Protein 6CUQ (pdb70)

Sequence (346 aa):
HMPHALITLSADITEEIKKEIAHESMKILSEVIGKPISYCATQVVTSVGGFGGKIVKSAFIDIKSISGLKGKQEGLSDRYCKLLEQKAGIEGGNIYLNFTEMTGNNWGYDHSTFHHHHMPHALITLSADITEEIKKEIAHESMKILSEVIGKPISYCATQVVTSVGGFGGKIVKSAFIDIKSISGLKGKQEGLSDRYCKLLEQKAGIEGGNIYLNFTEMTGNNWGYDHSTFHHMPHALITLSADITEEIKKEIAHESMKILSEVIGKPISYCATQVVTSVGGFGGKIVKSAFIDIKSISGLKGKQEGLSDRYCKLLEQKAGIEGGNIYLNFTEMTGNNWGYDHSTF

Radius of gyration: 18.13 Å; Cα contacts (8 Å, |Δi|>4): 956; chains: 3; bounding box: 36×45×45 Å

B-factor: mean 83.71, std 20.6, range [38.72, 160.94]

Organism: Entamoeba histolytica (strain ATCC 30459 / HM-1:IMSS / ABRM) (NCBI:txid294381)

Nearest PDB structures (foldseek):
  6cuq-assembly1_A  TM=1.007E+00  e=1.588E-24  Entamoeba histolytica
  8uz4-assembly1_B  TM=9.531E-01  e=2.127E-11  Trichomonas vaginalis G3
  2xcz-assembly1_A  TM=9.444E-01  e=9.380E-10  Prochlorococcus marinus str. MIT 9313
  3t5s-assembly1_A  TM=9.470E-01  e=3.242E-09  Giardia lamblia ATCC 50803
  6cbg-assembly1_B  TM=9.098E-01  e=8.087E-09  Homo sapiens

Foldseek 3Di:
DLKEKEKEKAFPADVVLQVVLFVVLLVLCCVQLPHDSVSYGYHYHHDFDDDPPDGDIAMEMEMEEQDSCVPSVVVSLVSNQVSCCVRGVHHSNRYHYHYYHDHQQPADDDHHTD/DDAKLKEKEKEWAFDADPVLVVVLFVVLLVQCCVQLVHPSVRYGYDYHHDFDDDPPGGDTAMEMEMEIQDSPVPSVVVSLVSNQVSCCVRGVHHSNRYHYHYYHDHFQPADDDHGTD/DKLKEKEKEKAFPADPVLQVVLQVVLLVLCCVQLVHDSVSYGYDYHHDFDDDPPDGDIAMEMEMEIQDSCVPSVVVSLVVNQVSCCVSRVHHSNRYHYDYYHDHFQPADDDNGTD

Solvent-accessible surface area: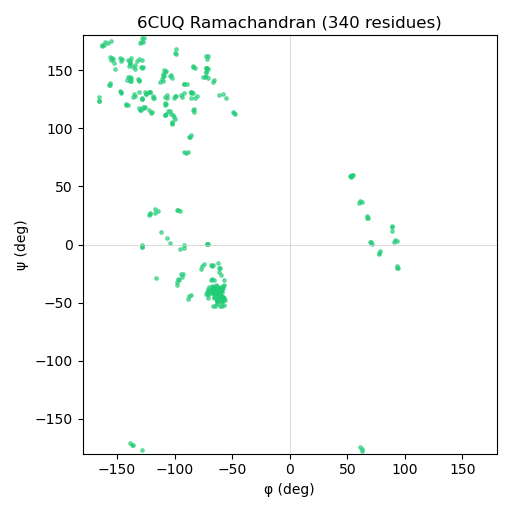 12110 Å² total; per-residue (Å²): 98,29,0,1,0,27,0,1,1,22,6,150,27,87,91,103,40,20,83,56,0,0,71,42,0,0,73,4,0,20,97,26,11,60,16,98,53,80,20,0,0,0,0,2,4,69,8,25,1,0,11,26,16,53,74,50,94,0,0,4,0,18,0,13,0,24,58,19,2,87,70,85,9,94,32,0,0,43,77,0,0,114,7,0,90,119,49,10,34,0,116,9,26,18,0,0,0,0,1,35,84,22,86,18,79,30,0,0,68,70,66,41,43,126,168,69,68,37,5,0,1,0,24,0,2,0,24,7,152,30,87,93,94,42,18,70,57,0,0,71,43,0,0,74,5,0,18,100,47,14,58,9,78,58,65,77,0,0,0,0,1,5,68,10,24,2,0,10,15,12,155,74,57,101,0,1,3,0,18,0,13,0,30,54,25,2,91,75,20,12,94,34,0,0,65,94,0,0,48,11,0,91,123,46,8,35,0,116,9,23,18,0,0,0,0,1,36,85,19,84,16,80,38,0,0,45,66,54,41,35,120,123,60,5,0,1,0,24,0,3,1,22,9,153,31,83,96,100,41,21,80,56,0,0,71,43,0,0,72,4,0,18,101,46,20,62,18,101,54,60,99,0,0,0,1,2,4,67,8,25,1,0,18,28,16,56,74,56,98,0,0,4,0,17,0,11,0,31,59,23,4,99,71,20,12,104,32,0,0,64,89,0,0,46,10,0,45,131,52,10,35,1,122,12,25,19,0,0,0,0,2,34,66,17,82,15,82,39,0,0,40,68,63,40,34,121

Secondary structure (DSSP, 8-state):
---EEEEEE-----HHHHHHHHHHHHHHHHHHH-S-GGG-EEEEEE-EEEETTEE-S-EEEEEEESS--TTTHHHHHHHHHHHHHHHH---GGGEEEEEEE--GGGEEETTEE-/------EEEEEE-----HHHHHHHHHHHHHHHHHHH-S-GGG-EEEEEE-EEEETTEE-S-EEEEEEESS--TTTHHHHHHHHHHHHHHHH---GGGEEEEEEE--GGGEEETTEE-/----EEEEEE-----HHHHHHHHHHHHHHHHHHH---GGG-EEEEEE-EEEETTEE---EEEEEEESS--TTTHHHHHHHHHHHHHHHH---GGGEEEEEEE--GGGEEETTEE-

InterPro domains:
  IPR001398 Macrophage migration inhibitory factor [PF01187] (14-113)
  IPR014347 Tautomerase/MIF superfamily [G3DSA:3.30.429.10] (1-113)
  IPR014347 Tautomerase/MIF superfamily [SSF55331] (1-113)

Structure (mmCIF, N/CA/C/O backbone):
data_6CUQ
#
_entry.id   6CUQ
#
_cell.length_a   77.610
_cell.length_b   100.060
_cell.length_c   98.400
_cell.angle_alpha   90.000
_cell.angle_beta   90.000
_cell.angle_gamma   90.00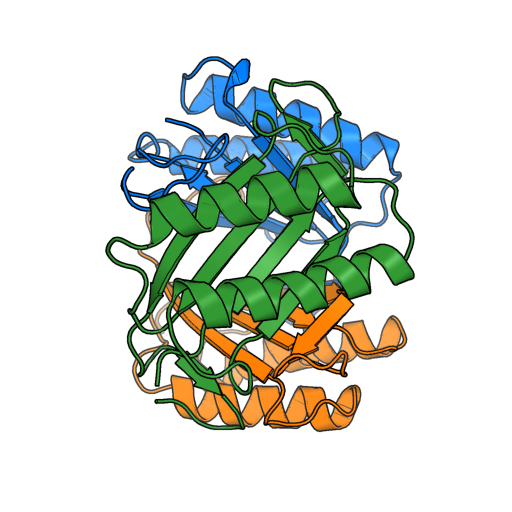0
#
_symmetry.space_group_name_H-M   'C 2 2 21'
#
loop_
_entity.id
_entity.type
_entity.pdbx_description
1 polymer 'Macrophage migration inhibitory factor-like protein'
2 non-polymer 1,2-ETHANEDIOL
3 water water
#
loop_
_atom_site.group_PDB
_atom_site.id
_atom_site.type_symbol
_atom_site.label_atom_id
_atom_site.label_alt_id
_atom_site.label_comp_id
_atom_site.label_asym_id
_atom_site.label_entity_id
_atom_site.label_seq_id
_atom_site.pdbx_PDB_ins_code
_atom_site.Cartn_x
_atom_site.Cartn_y
_atom_site.Cartn_z
_atom_site.occupancy
_atom_site.B_iso_or_equiv
_atom_site.auth_seq_id
_atom_site.auth_comp_id
_atom_site.auth_asym_id
_atom_site.auth_atom_id
_atom_site.pdbx_PDB_model_num
ATOM 1 N N . HIS A 1 8 ? -9.173 24.647 -21.049 1.00 121.45 0 HIS A N 1
ATOM 2 C CA . HIS A 1 8 ? -9.238 23.325 -20.425 1.00 123.12 0 HIS A CA 1
ATOM 3 C C . HIS A 1 8 ? -10.301 22.424 -21.043 1.00 125.64 0 HIS A C 1
ATOM 4 O O . HIS A 1 8 ? -10.123 21.210 -21.130 1.00 127.39 0 HIS A O 1
ATOM 11 N N . MET A 1 9 ? -11.396 23.034 -21.482 1.00 124.54 1 MET A N 1
ATOM 12 C CA . MET A 1 9 ? -12.502 22.334 -22.127 1.00 124.37 1 MET A CA 1
ATOM 13 C C . MET A 1 9 ? -13.044 21.174 -21.286 1.00 116.26 1 MET A C 1
ATOM 14 O O . MET A 1 9 ? -13.054 20.024 -21.739 1.00 120.86 1 MET A O 1
ATOM 19 N N . PRO A 1 10 ? -13.532 21.433 -20.075 1.00 100.52 2 PRO A N 1
ATOM 20 C CA . PRO A 1 10 ? -14.025 20.319 -19.255 1.00 86.88 2 PRO A CA 1
ATOM 21 C C . PRO A 1 10 ? -15.358 19.788 -19.768 1.00 84.96 2 PRO A C 1
ATOM 22 O O . PRO A 1 10 ? -16.219 20.537 -20.240 1.00 87.14 2 PRO A O 1
ATOM 26 N N . HIS A 1 11 ? -15.527 18.476 -19.659 1.00 75.77 3 HIS A N 1
ATOM 27 C CA . HIS A 1 11 ? -16.756 17.821 -20.078 1.00 75.88 3 HIS A CA 1
ATOM 28 C C . HIS A 1 11 ? -17.160 16.768 -19.058 1.00 70.92 3 HIS A C 1
ATOM 29 O O . HIS A 1 11 ? -16.304 16.099 -18.472 1.00 77.29 3 HIS A O 1
ATOM 36 N N . ALA A 1 12 ? -18.465 16.633 -18.847 1.00 64.99 4 ALA A N 1
ATOM 37 C CA . ALA A 1 12 ? -19.014 15.632 -17.935 1.00 65.31 4 ALA A CA 1
ATOM 38 C C . ALA A 1 12 ? -20.042 14.801 -18.682 1.00 68.29 4 ALA A C 1
ATOM 39 O O . ALA A 1 12 ? -21.055 15.337 -19.141 1.00 67.19 4 ALA A O 1
ATOM 41 N N . LEU A 1 13 ? -19.793 13.502 -18.806 1.00 64.55 5 LEU A N 1
ATOM 42 C CA . LEU A 1 13 ? -20.792 12.589 -19.338 1.00 60.54 5 LEU A CA 1
ATOM 43 C C . LEU A 1 13 ? -21.431 11.902 -18.138 1.00 60.40 5 LEU A C 1
ATOM 44 O O . LEU A 1 13 ? -20.807 11.054 -17.490 1.00 59.90 5 LEU A O 1
ATOM 49 N N . ILE A 1 14 ? -22.676 12.264 -17.850 1.00 57.72 6 ILE A N 1
ATOM 50 C CA . ILE A 1 14 ? -23.375 11.775 -16.670 1.00 62.43 6 ILE A CA 1
ATOM 51 C C . ILE A 1 14 ? -24.358 10.705 -17.122 1.00 59.62 6 ILE A C 1
ATOM 52 O O . ILE A 1 14 ? -25.332 10.991 -17.827 1.00 69.68 6 ILE A O 1
ATOM 57 N N . THR A 1 15 ? -24.092 9.468 -16.725 1.00 55.65 7 THR A N 1
ATOM 58 C CA . THR A 1 15 ? -24.973 8.333 -16.968 1.00 55.16 7 THR A CA 1
ATOM 59 C C . THR A 1 15 ? -25.602 7.957 -15.632 1.00 63.63 7 THR A C 1
ATOM 60 O O . THR A 1 15 ? -24.905 7.469 -14.734 1.00 57.79 7 THR A O 1
ATOM 64 N N . LEU A 1 16 ? -26.908 8.185 -15.495 1.00 64.64 8 LEU A N 1
ATOM 65 C CA . LEU A 1 16 ? -27.608 7.923 -14.246 1.00 61.90 8 LEU A CA 1
ATOM 66 C C . LEU A 1 16 ? -28.912 7.184 -14.508 1.00 57.81 8 LEU A C 1
ATOM 67 O O . LEU A 1 16 ? -29.559 7.371 -15.543 1.00 57.34 8 LEU A O 1
ATOM 72 N N . SER A 1 17 ? -29.334 6.389 -13.530 1.00 57.21 9 SER A N 1
ATOM 73 C CA . SER A 1 17 ? -30.485 5.518 -13.712 1.00 62.73 9 SER A CA 1
ATOM 74 C C . SER A 1 17 ? -31.657 5.908 -12.822 1.00 67.75 9 SER A C 1
ATOM 75 O O . SER A 1 17 ? -32.481 5.066 -12.475 1.00 93.21 9 SER A O 1
ATOM 78 N N . ALA A 1 18 ? -31.773 7.176 -12.473 1.00 66.26 10 ALA A N 1
ATOM 79 C CA . ALA A 1 18 ? -32.917 7.604 -11.692 1.00 66.51 10 ALA A CA 1
ATOM 80 C C . ALA A 1 18 ? -34.118 7.847 -12.590 1.00 70.44 10 ALA A C 1
ATOM 81 O O . ALA A 1 18 ? -33.986 8.210 -13.762 1.00 73.43 10 ALA A O 1
ATOM 83 N N . ASP A 1 19 ? -35.301 7.663 -12.017 1.00 69.78 11 ASP A N 1
ATOM 84 C CA . ASP A 1 19 ? -36.551 8.026 -12.677 1.00 58.05 11 ASP A CA 1
ATOM 85 C C . ASP A 1 19 ? -36.836 9.487 -12.352 1.00 63.42 11 ASP A C 1
ATOM 86 O O . ASP A 1 19 ? -37.475 9.816 -11.354 1.00 65.42 11 ASP A O 1
ATOM 91 N N . ILE A 1 20 ? -36.380 10.377 -13.229 1.00 67.54 12 ILE A N 1
ATOM 92 C CA . ILE A 1 20 ? -36.507 11.809 -13.021 1.00 65.18 12 ILE A CA 1
ATOM 93 C C . ILE A 1 20 ? -37.135 12.421 -14.264 1.00 68.47 12 ILE A C 1
ATOM 94 O O . ILE A 1 20 ? -37.103 11.842 -15.352 1.00 74.23 12 ILE A O 1
ATOM 99 N N . THR A 1 21 ? -37.725 13.604 -14.087 1.00 71.57 13 THR A N 1
ATOM 100 C CA . THR A 1 21 ? -38.311 14.305 -15.219 1.00 67.37 13 THR A CA 1
ATOM 101 C C . THR A 1 21 ? -37.212 14.840 -16.135 1.00 71.14 13 THR A C 1
ATOM 102 O O . THR A 1 21 ? -36.042 14.943 -15.755 1.00 70.05 13 THR A O 1
ATOM 106 N N . GLU A 1 22 ? -37.603 15.163 -17.371 1.00 76.15 14 GLU A N 1
ATOM 107 C CA . GLU A 1 22 ? -36.666 15.792 -18.296 1.00 73.10 14 GLU A CA 1
ATOM 108 C C . GLU A 1 22 ? -36.188 17.130 -17.763 1.00 70.44 14 GLU A C 1
ATOM 109 O O . GLU A 1 22 ? -35.016 17.483 -17.930 1.00 75.57 14 GLU A O 1
ATOM 115 N N . GLU A 1 23 ? -37.079 17.880 -17.107 1.00 69.92 15 GLU A N 1
ATOM 116 C CA . GLU A 1 23 ? -36.688 19.138 -16.477 1.00 68.93 15 GLU A CA 1
ATOM 117 C C . GLU A 1 23 ? -35.562 18.920 -15.467 1.00 72.86 15 GLU A C 1
ATOM 118 O O . GLU A 1 23 ? -34.559 19.642 -15.470 1.00 76.95 15 GLU A O 1
ATOM 124 N N . ILE A 1 24 ? -35.697 17.903 -14.616 1.00 71.21 16 ILE A N 1
ATOM 125 C CA . ILE A 1 24 ? -34.665 17.623 -13.622 1.00 68.32 16 ILE A CA 1
ATOM 126 C C . ILE A 1 24 ? -33.354 17.250 -14.304 1.00 69.42 16 ILE A C 1
ATOM 127 O O . ILE A 1 24 ? -32.273 17.638 -13.846 1.00 69.32 16 ILE A O 1
ATOM 132 N N . LYS A 1 25 ? -33.428 16.496 -15.411 1.00 67.99 17 LYS A N 1
ATOM 133 C CA . LYS A 1 25 ? -32.223 16.175 -16.180 1.00 57.30 17 LYS A CA 1
ATOM 134 C C . LYS A 1 25 ? -31.544 17.436 -16.691 1.00 63.05 17 LYS A C 1
ATOM 135 O O . LYS A 1 25 ? -30.314 17.553 -16.638 1.00 68.99 17 LYS A O 1
ATOM 141 N N . LYS A 1 26 ? -32.337 18.387 -17.197 1.00 61.19 18 LYS A N 1
ATOM 142 C CA . LYS A 1 26 ? -31.796 19.665 -17.642 1.00 73.23 18 LYS A CA 1
ATOM 143 C C . LYS A 1 26 ? -31.167 20.441 -16.485 1.00 75.18 18 LYS A C 1
ATOM 144 O O . LYS A 1 26 ? -30.098 21.043 -16.641 1.00 67.48 18 LYS A O 1
ATOM 150 N N . GLU A 1 27 ? -31.824 20.453 -15.322 1.00 81.39 19 GLU A N 1
ATOM 151 C CA . GLU A 1 27 ? -31.266 21.155 -14.168 1.00 80.44 19 GLU A CA 1
ATOM 152 C C . GLU A 1 27 ? -29.944 20.528 -13.746 1.00 74.29 19 GLU A C 1
ATOM 153 O O . GLU A 1 27 ? -29.005 21.232 -13.359 1.00 74.52 19 GLU A O 1
ATOM 159 N N . ILE A 1 28 ? -29.853 1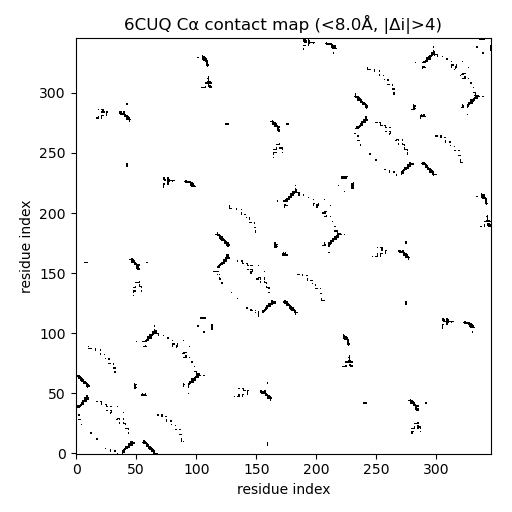9.199 -13.838 1.00 63.67 20 ILE A N 1
ATOM 160 C CA . ILE A 1 28 ? -28.611 18.494 -13.532 1.00 70.55 20 ILE A CA 1
ATOM 161 C C . ILE A 1 28 ? -27.512 18.915 -14.502 1.00 76.04 20 ILE A C 1
ATOM 162 O O . ILE A 1 28 ? -26.369 19.177 -14.099 1.00 73.18 20 ILE A O 1
ATOM 167 N N . ALA A 1 29 ? -27.840 18.968 -15.800 1.00 69.31 21 ALA A N 1
ATOM 168 C CA . ALA A 1 29 ? -26.872 19.420 -16.795 1.00 61.43 21 ALA A CA 1
ATOM 169 C C . ALA A 1 29 ? -26.431 20.846 -16.519 1.00 68.21 21 ALA A C 1
ATOM 170 O O . ALA A 1 29 ? -25.235 21.157 -16.583 1.00 77.26 21 ALA A O 1
ATOM 172 N N . HIS A 1 30 ? -27.384 21.727 -16.203 1.00 70.82 22 HIS A N 1
ATOM 173 C CA . HIS A 1 30 ? -27.042 23.104 -15.861 1.00 74.56 22 HIS A CA 1
ATOM 174 C C . HIS A 1 30 ? -26.109 23.168 -14.654 1.00 77.28 22 HIS A C 1
ATOM 175 O O . HIS A 1 30 ? -25.036 23.781 -14.717 1.00 79.79 22 HIS A O 1
ATOM 182 N N . GLU A 1 31 ? -26.488 22.518 -13.551 1.00 85.00 23 GLU A N 1
ATOM 183 C CA . GLU A 1 31 ? -25.670 22.576 -12.342 1.00 88.38 23 GLU A CA 1
ATOM 184 C C . GLU A 1 31 ? -24.305 21.945 -12.571 1.00 88.45 23 GLU A C 1
ATOM 185 O O . GLU A 1 31 ? -23.297 22.421 -12.033 1.00 87.20 23 GLU A O 1
ATOM 191 N N . SER A 1 32 ? -24.256 20.881 -13.381 1.00 87.02 24 SER A N 1
ATOM 192 C CA . SER A 1 32 ? -22.990 20.228 -13.708 1.00 80.67 24 SER A CA 1
ATOM 193 C C . SER A 1 32 ? -22.021 21.193 -14.382 1.00 81.64 24 SER A C 1
ATOM 194 O O . SER A 1 32 ? -20.823 21.209 -14.073 1.00 77.48 24 SER A O 1
ATOM 197 N N . MET A 1 33 ? -22.513 21.986 -15.329 1.00 81.02 25 MET A N 1
ATOM 198 C CA . MET A 1 33 ? -21.630 22.943 -15.978 1.00 84.75 25 MET A CA 1
ATOM 199 C C . MET A 1 33 ? -21.188 24.021 -14.998 1.00 83.86 25 MET A C 1
ATOM 200 O O . MET A 1 33 ? -20.019 24.423 -14.999 1.00 88.58 25 MET A O 1
ATOM 205 N N . LYS A 1 34 ? -22.090 24.463 -14.120 1.00 85.21 26 LYS A N 1
ATOM 206 C CA . LYS A 1 34 ? -21.682 25.389 -13.068 1.00 86.30 26 LYS A CA 1
ATOM 207 C C . LYS A 1 34 ? -20.618 24.763 -12.174 1.00 83.49 26 LYS A C 1
ATOM 208 O O . LYS A 1 34 ? -19.613 25.404 -11.851 1.00 94.03 26 LYS A O 1
ATOM 214 N N . ILE A 1 35 ? -20.816 23.503 -11.777 1.00 81.91 27 ILE A N 1
ATOM 215 C CA . ILE A 1 35 ? -19.840 22.815 -10.929 1.00 88.20 27 ILE A CA 1
ATOM 216 C C . ILE A 1 35 ? -18.475 22.766 -11.606 1.00 87.76 27 ILE A C 1
ATOM 217 O O . ILE A 1 35 ? -17.444 23.057 -10.987 1.00 94.12 27 ILE A O 1
ATOM 222 N N . LEU A 1 36 ? -18.452 22.398 -12.889 1.00 91.42 28 LEU A N 1
ATOM 223 C CA . LEU A 1 36 ? -17.199 22.346 -13.639 1.00 90.15 28 LEU A CA 1
ATOM 224 C C . LEU A 1 36 ? -16.495 23.692 -13.629 1.00 94.39 28 LEU A C 1
ATOM 225 O O . LEU A 1 36 ? -15.286 23.772 -13.385 1.00 107.11 28 LEU A O 1
ATOM 230 N N . SER A 1 37 ? -17.237 24.765 -13.899 1.00 97.85 29 SER A N 1
ATOM 231 C CA . SER A 1 37 ? -16.611 26.081 -13.968 1.00 110.29 29 SER A CA 1
ATOM 232 C C . SER A 1 37 ? -16.089 26.532 -12.610 1.00 109.70 29 SER A C 1
ATOM 233 O O . SER A 1 37 ? -14.979 27.065 -12.514 1.00 114.38 29 SER A O 1
ATOM 236 N N . GLU A 1 38 ? -16.859 26.305 -11.544 1.00 109.07 30 GLU A N 1
ATOM 237 C CA . GLU A 1 38 ? -16.471 26.818 -10.231 1.00 108.10 30 GLU A CA 1
ATOM 238 C C . GLU A 1 38 ? -15.276 26.059 -9.666 1.00 101.17 30 GLU A C 1
ATOM 239 O O . GLU A 1 38 ? -14.386 26.662 -9.060 1.00 100.78 30 GLU A O 1
ATOM 245 N N . VAL A 1 39 ? -15.237 24.740 -9.840 1.00 102.53 31 VAL A N 1
ATOM 246 C CA . VAL A 1 39 ? -14.175 23.945 -9.228 1.00 102.82 31 VAL A CA 1
ATOM 247 C C . VAL A 1 39 ? -12.943 23.856 -10.129 1.00 105.27 31 VAL A C 1
ATOM 248 O O . VAL A 1 39 ? -11.814 24.024 -9.660 1.00 108.54 31 VAL A O 1
ATOM 252 N N . ILE A 1 40 ? -13.117 23.612 -11.432 1.00 102.08 32 ILE A N 1
ATOM 253 C CA . ILE A 1 40 ? -11.952 23.566 -12.315 1.00 98.94 32 ILE A CA 1
ATOM 254 C C . ILE A 1 40 ? -11.446 24.965 -12.645 1.00 99.35 32 ILE A C 1
ATOM 255 O O . ILE A 1 40 ? -10.264 25.136 -12.974 1.00 95.04 32 ILE A O 1
ATOM 260 N N . GLY A 1 41 ? -12.295 25.977 -12.500 1.00 107.62 33 GLY A N 1
ATOM 261 C CA . GLY A 1 41 ? -11.884 27.368 -12.593 1.00 114.26 33 GLY A CA 1
ATOM 262 C C . GLY A 1 41 ? -11.909 28.005 -13.964 1.00 123.12 33 GLY A C 1
ATOM 263 O O . GLY A 1 41 ? -11.403 29.121 -14.112 1.00 132.50 33 GLY A O 1
ATOM 264 N N . LYS A 1 42 ? -12.515 27.368 -14.959 1.00 123.30 34 LYS A N 1
ATOM 265 C CA . LYS A 1 42 ? -12.521 27.950 -16.292 1.00 125.16 34 LYS A CA 1
ATOM 266 C C . LYS A 1 42 ? -13.843 28.663 -16.530 1.00 123.06 34 LYS A C 1
ATOM 267 O O . LYS A 1 42 ? -14.818 28.425 -15.811 1.00 125.85 34 LYS A O 1
ATOM 269 N N . PRO A 1 43 ? -13.933 29.522 -17.548 1.00 115.41 35 PRO A N 1
ATOM 270 C CA . PRO A 1 43 ? -15.227 30.143 -17.861 1.00 109.96 35 PRO A CA 1
ATOM 271 C C . PRO A 1 43 ? -16.227 29.108 -18.341 1.00 105.93 35 PRO A C 1
ATOM 272 O O . PRO A 1 43 ? -15.884 28.167 -19.061 1.00 97.85 35 PRO A O 1
ATOM 276 N N . ILE A 1 44 ? -17.482 29.293 -17.919 1.00 106.73 36 ILE A N 1
ATOM 277 C CA . ILE A 1 44 ? -18.491 28.266 -18.124 1.00 99.98 36 ILE A CA 1
ATOM 278 C C . ILE A 1 44 ? -18.786 28.085 -19.599 1.00 102.03 36 ILE A C 1
ATOM 279 O O . ILE A 1 44 ? -19.307 27.036 -19.998 1.00 96.30 36 ILE A O 1
ATOM 284 N N . SER A 1 45 ? -18.416 29.064 -20.431 1.00 100.38 37 SER A N 1
ATOM 285 C CA . SER A 1 45 ? -18.687 28.967 -21.857 1.00 101.87 37 SER A CA 1
ATOM 286 C C . SER A 1 45 ? -17.993 27.770 -22.487 1.00 98.97 37 SER A C 1
ATOM 287 O O . SER A 1 45 ? -18.437 27.294 -23.538 1.00 100.05 37 SER A O 1
ATOM 290 N N . TYR A 1 46 ? -16.956 27.238 -21.844 1.00 96.86 38 TYR A N 1
ATOM 291 C CA . TYR A 1 46 ? -16.247 26.072 -22.349 1.00 96.61 38 TYR A CA 1
ATOM 292 C C . TYR A 1 46 ? -16.544 24.805 -21.552 1.00 89.23 38 TYR A C 1
ATOM 293 O O . TYR A 1 46 ? -15.934 23.764 -21.816 1.00 96.99 38 TYR A O 1
ATOM 295 N N . CYS A 1 47 ? -17.466 24.861 -20.591 1.00 79.67 39 CYS A N 1
ATOM 296 C CA . CYS A 1 47 ? -17.867 23.685 -19.826 1.00 84.51 39 CYS A CA 1
ATOM 297 C C . CYS A 1 47 ? -19.067 23.010 -20.481 1.00 88.39 39 CYS A C 1
ATOM 298 O O . CYS A 1 47 ? -20.002 23.680 -20.935 1.00 99.46 39 CYS A O 1
ATOM 301 N N . ALA A 1 48 ? -19.042 21.679 -20.525 1.00 76.16 40 ALA A N 1
ATOM 302 C CA . ALA A 1 48 ? -20.056 20.929 -21.250 1.00 73.08 40 ALA A CA 1
ATOM 303 C C . ALA A 1 48 ? -20.476 19.705 -20.448 1.00 74.06 40 ALA A C 1
ATOM 304 O O . ALA A 1 48 ? -19.719 19.192 -19.618 1.00 67.99 40 ALA A O 1
ATOM 306 N N . THR A 1 49 ? -21.697 19.238 -20.705 1.00 72.17 41 THR A N 1
ATOM 307 C CA . THR A 1 49 ? -22.233 18.102 -19.971 1.00 70.47 41 THR A CA 1
ATOM 308 C C . THR A 1 49 ? -23.320 17.432 -20.799 1.00 63.28 41 THR A C 1
ATOM 309 O O . THR A 1 49 ? -24.148 18.112 -21.410 1.00 72.33 41 THR A O 1
ATOM 313 N N . GLN A 1 50 ? -23.303 16.100 -20.813 1.00 57.53 42 GLN A N 1
ATOM 314 C CA . GLN A 1 50 ? -24.364 15.272 -21.374 1.00 63.55 42 GLN A CA 1
ATOM 315 C C . GLN A 1 50 ? -24.885 14.356 -20.278 1.00 66.42 42 GLN A C 1
ATOM 316 O O . GLN A 1 50 ? -24.097 13.711 -19.573 1.00 66.23 42 GLN A O 1
ATOM 322 N N . VAL A 1 51 ? -26.207 14.306 -20.141 1.00 65.39 43 VAL A N 1
ATOM 323 C CA . VAL A 1 51 ? -26.901 13.471 -19.162 1.00 55.05 43 VAL A CA 1
ATOM 324 C C . VAL A 1 51 ? -27.576 12.324 -19.913 1.00 57.70 43 VAL A C 1
ATOM 325 O O . VAL A 1 51 ? -28.415 12.560 -20.791 1.00 64.91 43 VAL A O 1
ATOM 329 N N . VAL A 1 52 ? -27.216 11.084 -19.582 1.00 56.40 44 VAL A N 1
ATOM 330 C CA . VAL A 1 52 ? -27.743 9.908 -20.269 1.00 59.19 44 VAL A CA 1
ATOM 331 C C . VAL A 1 52 ? -28.500 9.051 -19.256 1.00 61.76 44 VAL A C 1
ATOM 332 O O . VAL A 1 52 ? -27.969 8.724 -18.187 1.00 73.08 44 VAL A O 1
ATOM 336 N N . THR A 1 53 ? -29.744 8.717 -19.591 1.00 60.86 45 THR A N 1
ATOM 337 C CA . THR A 1 53 ? -30.595 7.870 -18.768 1.00 58.41 45 THR A CA 1
ATOM 338 C C . THR A 1 53 ? -30.234 6.411 -18.991 1.00 62.62 45 THR A C 1
ATOM 339 O O . THR A 1 53 ? -30.193 5.944 -20.134 1.00 62.07 45 THR A O 1
ATOM 343 N N . SER A 1 54 ? -29.985 5.687 -17.902 1.00 58.27 46 SER A N 1
ATOM 344 C CA . SER A 1 54 ? -29.593 4.288 -17.983 1.00 57.61 46 SER A CA 1
ATOM 345 C C . SER A 1 54 ? -30.459 3.431 -17.068 1.00 62.27 46 SER A C 1
ATOM 346 O O . SER A 1 54 ? -31.307 3.921 -16.313 1.00 55.54 46 SER A O 1
ATOM 349 N N . VAL A 1 55 ? -30.243 2.125 -17.178 1.00 53.12 47 VAL A N 1
ATOM 350 C CA . VAL A 1 55 ? -30.696 1.152 -16.199 1.00 56.36 47 VAL A CA 1
ATOM 351 C C . VAL A 1 55 ? -29.452 0.697 -15.452 1.00 58.59 47 VAL A C 1
ATOM 352 O O . VAL A 1 55 ? -28.453 0.302 -16.073 1.00 58.91 47 VAL A O 1
ATOM 356 N N . GLY A 1 56 ? -29.483 0.787 -14.127 1.00 53.52 48 GLY A N 1
ATOM 357 C CA . GLY A 1 56 ? -28.248 0.744 -13.377 1.00 57.19 48 GLY A CA 1
ATOM 358 C C . GLY A 1 56 ? -28.324 -0.081 -12.111 1.00 62.03 48 GLY A C 1
ATOM 359 O O . GLY A 1 56 ? -29.382 -0.269 -11.498 1.00 67.52 48 GLY A O 1
ATOM 360 N N . GLY A 1 57 ? -27.142 -0.500 -11.692 1.00 61.25 49 GLY A N 1
ATOM 361 C CA . GLY A 1 57 ? -27.007 -1.283 -10.486 1.00 74.98 49 GLY A CA 1
ATOM 362 C C . GLY A 1 57 ? -25.712 -0.949 -9.785 1.00 70.30 49 GLY A C 1
ATOM 363 O O . GLY A 1 57 ? -24.765 -0.411 -10.371 1.00 65.34 49 GLY A O 1
ATOM 364 N N . PHE A 1 58 ? -25.701 -1.272 -8.503 1.00 70.21 50 PHE A N 1
ATOM 365 C CA . PHE A 1 58 ? -24.547 -1.068 -7.647 1.00 70.75 50 PHE A CA 1
ATOM 366 C C . PHE A 1 58 ? -24.577 -2.206 -6.640 1.00 60.33 50 PHE A C 1
ATOM 367 O O . PHE A 1 58 ? -25.642 -2.509 -6.101 1.00 70.09 50 PHE A O 1
ATOM 375 N N . GLY A 1 59 ? -23.449 -2.868 -6.435 1.00 62.98 51 GLY A N 1
ATOM 376 C CA . GLY A 1 59 ? -23.403 -3.933 -5.445 1.00 69.55 51 GLY A CA 1
ATOM 377 C C . GLY A 1 59 ? -24.357 -5.079 -5.693 1.00 79.61 51 GLY A C 1
ATOM 378 O O . GLY A 1 59 ? -24.885 -5.653 -4.735 1.00 97.72 51 GLY A O 1
ATOM 379 N N . GLY A 1 60 ? -24.578 -5.442 -6.953 1.00 78.74 52 GLY A N 1
ATOM 380 C CA . GLY A 1 60 ? -25.477 -6.527 -7.276 1.00 79.86 52 GLY A CA 1
ATOM 381 C C . GLY A 1 60 ? -26.952 -6.189 -7.224 1.00 74.10 52 GLY A C 1
ATOM 382 O O . GLY A 1 60 ? -27.775 -7.032 -7.601 1.00 80.24 52 GLY A O 1
ATOM 383 N N . LYS A 1 61 ? -27.322 -4.993 -6.781 1.00 59.52 53 LYS A N 1
ATOM 384 C CA . LYS A 1 61 ? -28.721 -4.611 -6.684 1.00 59.72 53 LYS A CA 1
ATOM 385 C C . LYS A 1 61 ? -29.066 -3.579 -7.751 1.00 65.39 53 LYS A C 1
ATOM 386 O O . LYS A 1 61 ? -28.230 -2.766 -8.153 1.00 63.85 53 LYS A O 1
ATOM 388 N N . ILE A 1 62 ? -30.312 -3.617 -8.212 1.00 66.24 54 ILE A N 1
ATOM 389 C CA . ILE A 1 62 ? -30.819 -2.569 -9.087 1.00 51.07 54 ILE A CA 1
ATOM 390 C C . ILE A 1 62 ? -31.266 -1.414 -8.200 1.00 53.70 54 ILE A C 1
ATOM 391 O O . ILE A 1 62 ? -32.238 -1.532 -7.451 1.00 65.37 54 ILE A O 1
ATOM 396 N N . VAL A 1 63 ? -30.580 -0.282 -8.317 1.00 53.91 55 VAL A N 1
ATOM 397 C CA . VAL A 1 63 ? -30.847 0.884 -7.494 1.00 53.52 55 VAL A CA 1
ATOM 398 C C . VAL A 1 63 ? -30.456 2.124 -8.291 1.00 53.61 55 VAL A C 1
ATOM 399 O O . VAL A 1 63 ? -29.562 2.077 -9.138 1.00 56.26 55 VAL A O 1
ATOM 403 N N . LYS A 1 64 ? -31.128 3.244 -8.010 1.00 61.65 56 LYS A N 1
ATOM 404 C CA . LYS A 1 64 ? -30.755 4.489 -8.658 1.00 59.52 56 LYS A CA 1
ATOM 405 C C . LYS A 1 64 ? -29.301 4.780 -8.338 1.00 61.06 56 LYS A C 1
ATOM 406 O O . LYS A 1 64 ? -28.857 4.654 -7.191 1.00 63.33 56 LYS A O 1
ATOM 412 N N . SER A 1 65 ? -28.541 5.053 -9.386 1.00 55.72 57 SER A N 1
ATOM 413 C CA . SER A 1 65 ? -27.097 5.145 -9.298 1.00 57.83 57 SER A CA 1
ATOM 414 C C . SER A 1 65 ? -26.588 5.924 -10.496 1.00 61.06 57 SER A C 1
ATOM 415 O O . SER A 1 65 ? -27.331 6.215 -11.435 1.00 61.94 57 SER A O 1
ATOM 418 N N . ALA A 1 66 ? -25.294 6.200 -10.490 1.00 60.20 58 ALA A N 1
ATOM 419 C CA . ALA A 1 66 ? -24.755 6.988 -11.580 1.00 68.10 58 ALA A CA 1
ATOM 420 C C . ALA A 1 66 ? -23.281 6.682 -11.774 1.00 61.41 58 ALA A C 1
ATOM 421 O O . ALA A 1 66 ? -22.607 6.140 -10.894 1.00 65.75 58 ALA A O 1
ATOM 423 N N . PHE A 1 67 ? -22.811 7.028 -12.963 1.00 56.51 59 PHE A N 1
ATOM 424 C CA . PHE A 1 67 ? -21.406 7.051 -13.329 1.00 59.11 59 PHE A CA 1
ATOM 425 C C . PHE A 1 67 ? -21.161 8.361 -14.065 1.00 59.01 59 PHE A C 1
ATOM 426 O O . PHE A 1 67 ? -21.897 8.698 -15.003 1.00 57.01 59 PHE A O 1
ATOM 434 N N . ILE A 1 68 ? -20.161 9.109 -13.616 1.00 57.59 60 ILE A N 1
ATOM 435 C CA . ILE A 1 68 ? -19.894 10.464 -14.083 1.00 62.82 60 ILE A CA 1
ATOM 436 C C . ILE A 1 68 ? -18.490 10.475 -14.668 1.00 69.13 60 ILE A C 1
ATOM 437 O O . ILE A 1 68 ? -17.505 10.315 -13.936 1.00 74.17 60 ILE A O 1
ATOM 442 N N . ASP A 1 69 ? -18.394 10.674 -15.978 1.00 71.15 61 ASP A N 1
ATOM 443 C CA . ASP A 1 69 ? -17.125 10.638 -16.700 1.00 77.78 61 ASP A CA 1
ATOM 444 C C . ASP A 1 69 ? -16.684 12.074 -16.969 1.00 78.91 61 ASP A C 1
ATOM 445 O O . ASP A 1 69 ? -17.265 12.759 -17.818 1.00 76.39 61 ASP A O 1
ATOM 450 N N . ILE A 1 70 ? -15.680 12.533 -16.221 1.00 85.47 62 ILE A N 1
ATOM 451 C CA . ILE A 1 70 ? -15.129 13.882 -16.336 1.00 88.82 62 ILE A CA 1
ATOM 452 C C . ILE A 1 70 ? -13.852 13.808 -17.163 1.00 87.02 62 ILE A C 1
ATOM 453 O O . ILE A 1 70 ? -12.949 13.024 -16.850 1.00 90.34 62 ILE A O 1
ATOM 458 N N . LYS A 1 71 ? -13.765 14.629 -18.206 1.00 86.02 63 LYS A N 1
ATOM 459 C CA . LYS A 1 71 ? -12.618 14.635 -19.107 1.00 88.47 63 LYS A CA 1
ATOM 460 C C . LYS A 1 71 ? -12.288 16.077 -19.476 1.00 93.13 63 LYS A C 1
ATOM 461 O O . LYS A 1 71 ? -13.191 16.909 -19.594 1.00 93.80 63 LYS A O 1
ATOM 467 N N . SER A 1 72 ? -11.000 16.384 -19.628 1.00 97.82 64 SER A N 1
ATOM 468 C CA . SER A 1 72 ? -10.608 17.751 -19.960 1.00 106.21 64 SER A CA 1
ATOM 469 C C . SER A 1 72 ? -9.180 17.775 -20.495 1.00 104.14 64 SER A C 1
ATOM 470 O O . SER A 1 72 ? -8.464 16.774 -20.461 1.00 106.06 64 SER A O 1
ATOM 473 N N . ILE A 1 73 ? -8.778 18.941 -20.995 1.00 105.89 65 ILE A N 1
ATOM 474 C CA . ILE A 1 73 ? -7.390 19.156 -21.446 1.00 108.51 65 ILE A CA 1
ATOM 475 C C . ILE A 1 73 ? -6.639 19.677 -20.227 1.00 118.20 65 ILE A C 1
ATOM 476 O O . ILE A 1 73 ? -6.397 20.875 -20.059 1.00 126.71 65 ILE A O 1
ATOM 478 N N . SER A 1 74 ? -6.282 18.745 -19.338 1.00 119.44 66 SER A N 1
ATOM 479 C CA . SER A 1 74 ? -5.637 19.037 -18.059 1.00 121.37 66 SER A CA 1
ATOM 480 C C . SER A 1 74 ? -6.550 19.881 -17.170 1.00 121.47 66 SER A C 1
ATOM 481 O O . SER A 1 74 ? -7.698 20.158 -17.533 1.00 124.81 66 SER A O 1
ATOM 484 N N . GLY A 1 75 ? -6.057 20.286 -15.999 1.00 119.13 67 GLY A N 1
ATOM 485 C CA . GLY A 1 75 ? -6.849 21.034 -15.040 1.00 113.20 67 GLY A CA 1
ATOM 486 C C . GLY A 1 75 ? -7.563 20.228 -13.973 1.00 105.81 67 GLY A C 1
ATOM 487 O O . GLY A 1 75 ? -8.279 20.817 -13.153 1.00 107.23 67 GLY A O 1
ATOM 488 N N . LEU A 1 76 ? -7.376 18.911 -13.933 1.00 101.52 68 LEU A N 1
ATOM 489 C CA . LEU A 1 76 ? -8.039 18.069 -12.943 1.00 97.82 68 LEU A CA 1
ATOM 490 C C . LEU A 1 76 ? -7.170 17.746 -11.728 1.00 106.48 68 LEU A C 1
ATOM 491 O O . LEU A 1 76 ? -7.716 17.536 -10.640 1.00 109.65 68 LEU A O 1
ATOM 496 N N . LYS A 1 77 ? -5.840 17.685 -11.888 1.00 105.37 69 LYS A N 1
ATOM 497 C CA . LYS A 1 77 ? -4.907 17.323 -10.821 1.00 100.38 69 LYS A CA 1
ATOM 498 C C . LYS A 1 77 ? -5.184 18.063 -9.516 1.00 106.74 69 LYS A C 1
ATOM 499 O O . LYS A 1 77 ? -4.994 19.279 -9.426 1.00 109.09 69 LYS A O 1
ATOM 501 N N . GLY A 1 78 ? -5.628 17.328 -8.497 1.00 106.61 70 GLY A N 1
ATOM 502 C CA . GLY A 1 78 ? -5.934 17.887 -7.202 1.00 105.50 70 GLY A CA 1
ATOM 503 C C . GLY A 1 78 ? -7.382 18.291 -7.007 1.00 105.23 70 GLY A C 1
ATOM 504 O O . GLY A 1 78 ? -7.842 18.370 -5.865 1.00 110.86 70 GLY A O 1
ATOM 505 N N . LYS A 1 79 ? -8.127 18.498 -8.084 1.00 106.73 71 LYS A N 1
ATOM 506 C CA . LYS A 1 79 ? -9.512 18.937 -8.007 1.00 102.31 71 LYS A CA 1
ATOM 507 C C . LYS A 1 79 ? -10.504 17.781 -7.980 1.00 98.19 71 LYS A C 1
ATOM 508 O O . LYS A 1 79 ? -11.716 18.022 -7.959 1.00 97.47 71 LYS A O 1
ATOM 514 N N . GLN A 1 80 ? -10.025 16.537 -8.033 1.00 96.70 72 GLN A N 1
ATOM 515 C CA . GLN A 1 80 ? -10.937 15.400 -8.089 1.00 96.76 72 GLN A CA 1
ATOM 516 C C . GLN A 1 80 ?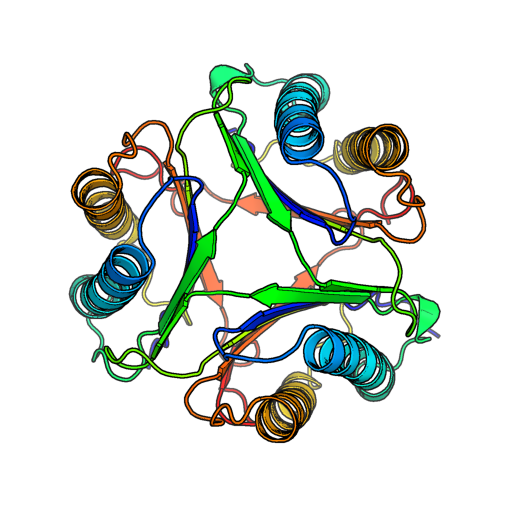 -11.816 15.311 -6.847 1.00 102.00 72 GLN A C 1
ATOM 517 O O . GLN A 1 80 ? -13.008 14.992 -6.948 1.00 104.83 72 GLN A O 1
ATOM 523 N N . GLU A 1 81 ? -11.249 15.551 -5.664 1.00 102.05 73 GLU A N 1
ATOM 524 C CA . GLU A 1 81 ? -12.064 15.442 -4.460 1.00 100.80 73 GLU A CA 1
ATOM 525 C C . GLU A 1 81 ? -13.205 16.458 -4.472 1.00 101.52 73 GLU A C 1
ATOM 526 O O . GLU A 1 81 ? -14.367 16.107 -4.225 1.00 102.30 73 GLU A O 1
ATOM 532 N N . GLY A 1 82 ? -12.892 17.726 -4.760 1.00 101.24 74 GLY A N 1
ATOM 533 C CA . GLY A 1 82 ? -13.928 18.749 -4.772 1.00 100.58 74 GLY A CA 1
ATOM 534 C C . GLY A 1 82 ? -15.033 18.463 -5.771 1.00 99.98 74 GLY A C 1
ATOM 535 O O . GLY A 1 82 ? -16.211 18.709 -5.496 1.00 98.32 74 GLY A O 1
ATOM 536 N N . LEU A 1 83 ? -14.669 17.924 -6.939 1.00 97.43 75 LEU A N 1
ATOM 537 C CA . LEU A 1 83 ? -15.660 17.592 -7.958 1.00 93.13 75 LEU A CA 1
ATOM 538 C C . LEU A 1 83 ? -16.571 16.457 -7.506 1.00 89.39 75 LEU A C 1
ATOM 539 O O . LEU A 1 83 ? -17.782 16.481 -7.774 1.00 84.53 75 LEU A O 1
ATOM 544 N N . SER A 1 84 ? -16.004 15.440 -6.847 1.00 82.03 76 SER A N 1
ATOM 545 C CA . SER A 1 84 ? -16.823 14.331 -6.373 1.00 78.77 76 SER A CA 1
ATOM 546 C C . SER A 1 84 ? -17.844 14.809 -5.356 1.00 82.30 76 SER A C 1
ATOM 547 O O . SER A 1 84 ? -19.027 14.444 -5.432 1.00 71.47 76 SER A O 1
ATOM 550 N N . ASP A 1 85 ? -17.407 15.660 -4.418 1.00 80.95 77 ASP A N 1
ATOM 551 C CA . ASP A 1 85 ? -18.299 16.151 -3.373 1.00 81.93 77 ASP A CA 1
ATOM 552 C C . ASP A 1 85 ? -19.416 16.997 -3.967 1.00 83.94 77 ASP A C 1
ATOM 553 O O . ASP A 1 85 ? -20.560 16.950 -3.498 1.00 87.38 77 ASP A O 1
ATOM 558 N N . ARG A 1 86 ? -19.104 17.797 -4.988 1.00 79.03 78 ARG A N 1
ATOM 559 C CA . ARG A 1 86 ? -20.142 18.626 -5.585 1.00 79.77 78 ARG A CA 1
ATOM 560 C C . ARG A 1 86 ? -21.133 17.772 -6.363 1.00 73.18 78 ARG A C 1
ATOM 561 O O . ARG A 1 86 ? -22.352 17.905 -6.189 1.00 76.73 78 ARG A O 1
ATOM 569 N N . TYR A 1 87 ? -20.626 16.844 -7.179 1.00 66.74 79 TYR A N 1
ATOM 570 C CA . TYR A 1 87 ? -21.525 16.027 -7.984 1.00 77.17 79 TYR A CA 1
ATOM 571 C C . TYR A 1 87 ? -22.363 15.106 -7.113 1.00 79.20 79 TYR A C 1
ATOM 572 O O . TYR A 1 87 ? -23.558 14.925 -7.372 1.00 81.79 79 TYR A O 1
ATOM 581 N N . CYS A 1 88 ? -21.768 14.526 -6.066 1.00 69.20 80 CYS A N 1
ATOM 582 C CA . CYS A 1 88 ? -22.548 13.636 -5.213 1.00 67.11 80 CYS A CA 1
ATOM 583 C C . CYS A 1 88 ? -23.644 14.398 -4.488 1.00 70.32 80 CYS A C 1
ATOM 584 O O . CYS A 1 88 ? -24.756 13.884 -4.333 1.00 73.30 80 CYS A O 1
ATOM 587 N N . LYS A 1 89 ? -23.362 15.636 -4.074 1.00 69.56 81 LYS A N 1
ATOM 588 C CA . LYS A 1 89 ? -24.399 16.460 -3.461 1.00 70.47 81 LYS A CA 1
ATOM 589 C C . LYS A 1 89 ? -25.478 16.826 -4.467 1.00 79.67 81 LYS A C 1
ATOM 590 O O . LYS A 1 89 ? -26.665 16.878 -4.119 1.00 78.63 81 LYS A O 1
ATOM 596 N N . LEU A 1 90 ? -25.083 17.082 -5.718 1.00 73.71 82 LEU A N 1
ATOM 597 C CA . LEU A 1 90 ? -26.055 17.434 -6.746 1.00 74.53 82 LEU A CA 1
ATOM 598 C C . LEU A 1 90 ? -27.001 16.273 -7.041 1.00 68.64 82 LEU A C 1
ATOM 599 O O . LEU A 1 90 ? -28.228 16.431 -7.002 1.00 67.21 82 LEU A O 1
ATOM 604 N N . LEU A 1 91 ? -26.448 15.095 -7.345 1.00 58.06 83 LEU A N 1
ATOM 605 C CA . LEU A 1 91 ? -27.298 13.948 -7.645 1.00 62.53 83 LEU A CA 1
ATOM 606 C C . LEU A 1 91 ? -28.094 13.522 -6.421 1.00 70.63 83 LEU A C 1
ATOM 607 O O . LEU A 1 91 ? -29.219 13.021 -6.548 1.00 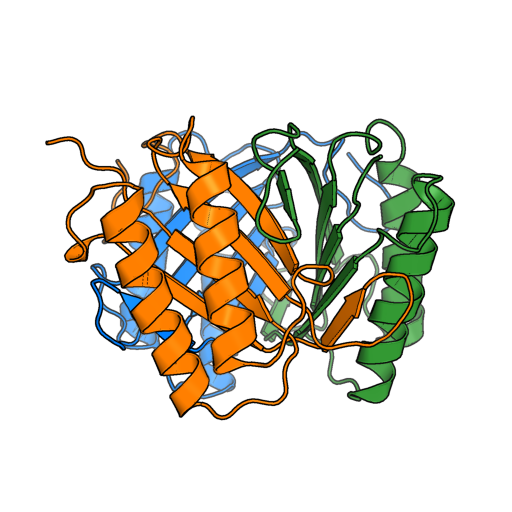73.71 83 LEU A O 1
ATOM 612 N N . GLU A 1 92 ? -27.546 13.732 -5.229 1.00 67.81 84 GLU A N 1
ATOM 613 C CA . GLU A 1 92 ? -28.348 13.513 -4.038 1.00 71.84 84 GLU A CA 1
ATOM 614 C C . GLU A 1 92 ? -29.513 14.493 -4.011 1.00 76.05 84 GLU A C 1
ATOM 615 O O . GLU A 1 92 ? -30.670 14.106 -3.818 1.00 80.64 84 GLU A O 1
ATOM 621 N N . GLN A 1 93 ? -29.227 15.764 -4.289 1.00 76.31 85 GLN A N 1
ATOM 622 C CA . GLN A 1 93 ? -30.232 16.813 -4.177 1.00 76.93 85 GLN A CA 1
ATOM 623 C C . GLN A 1 93 ? -31.319 16.691 -5.250 1.00 74.43 85 GLN A C 1
ATOM 624 O O . GLN A 1 93 ? -32.509 16.842 -4.948 1.00 71.24 85 GLN A O 1
ATOM 630 N N . LYS A 1 94 ? -30.947 16.390 -6.496 1.00 73.18 86 LYS A N 1
ATOM 631 C CA . LYS A 1 94 ? -31.906 16.427 -7.600 1.00 73.23 86 LYS A CA 1
ATOM 632 C C . LYS A 1 94 ? -32.547 15.082 -7.914 1.00 76.51 86 LYS A C 1
ATOM 633 O O . LYS A 1 94 ? -33.639 15.044 -8.493 1.00 82.27 86 LYS A O 1
ATOM 639 N N . ALA A 1 95 ? -31.883 13.980 -7.593 1.00 71.72 87 ALA A N 1
ATOM 640 C CA . ALA A 1 95 ? -32.371 12.667 -7.972 1.00 75.42 87 ALA A CA 1
ATOM 641 C C . ALA A 1 95 ? -32.441 11.685 -6.814 1.00 84.01 87 ALA A C 1
ATOM 642 O O . ALA A 1 95 ? -32.852 10.536 -7.025 1.00 86.41 87 ALA A O 1
ATOM 644 N N . GLY A 1 96 ? -32.032 12.089 -5.614 1.00 82.87 88 GLY A N 1
ATOM 645 C CA . GLY A 1 96 ? -32.068 11.191 -4.483 1.00 78.63 88 GLY A CA 1
ATOM 646 C C . GLY A 1 96 ? -31.105 10.029 -4.562 1.00 76.99 88 GLY A C 1
ATOM 647 O O . GLY A 1 96 ? -31.354 8.998 -3.934 1.00 79.96 88 GLY A O 1
ATOM 648 N N . ILE A 1 97 ? -30.017 10.152 -5.321 1.00 65.83 89 ILE A N 1
ATOM 649 C CA . ILE A 1 97 ? -29.039 9.076 -5.448 1.00 69.54 89 ILE A CA 1
ATOM 650 C C . ILE A 1 97 ? -28.039 9.169 -4.301 1.00 75.46 89 ILE A C 1
ATOM 651 O O . ILE A 1 97 ? -27.496 10.244 -4.011 1.00 72.84 89 ILE A O 1
ATOM 656 N N . GLU A 1 98 ? -27.801 8.038 -3.646 1.00 79.11 90 GLU A N 1
ATOM 657 C CA . GLU A 1 98 ? -26.907 7.993 -2.501 1.00 69.62 90 GLU A CA 1
ATOM 658 C C . GLU A 1 98 ? -25.457 8.125 -2.944 1.00 65.76 90 GLU A C 1
ATOM 659 O O . GLU A 1 98 ? -25.072 7.681 -4.031 1.00 64.78 90 GLU A O 1
ATOM 665 N N . GLY A 1 99 ? -24.643 8.734 -2.074 1.00 67.32 91 GLY A N 1
ATOM 666 C CA . GLY A 1 99 ? -23.232 8.883 -2.386 1.00 63.88 91 GLY A CA 1
ATOM 667 C C . GLY A 1 99 ? -22.550 7.551 -2.633 1.00 70.00 91 GLY A C 1
ATOM 668 O O . GLY A 1 99 ? -21.679 7.441 -3.500 1.00 69.53 91 GLY A O 1
ATOM 669 N N . GLY A 1 100 ? -22.959 6.512 -1.895 1.00 76.07 92 GLY A N 1
ATOM 670 C CA . GLY A 1 100 ? -22.445 5.160 -2.046 1.00 75.17 92 GLY A CA 1
ATOM 671 C C . GLY A 1 100 ? -22.874 4.439 -3.311 1.00 77.12 92 GLY A C 1
ATOM 672 O O . GLY A 1 100 ? -22.502 3.275 -3.495 1.00 73.95 92 GLY A O 1
ATOM 673 N N . ASN A 1 101 ? -23.660 5.091 -4.174 1.00 74.45 93 ASN A N 1
ATOM 674 C CA . ASN A 1 101 ? -24.090 4.536 -5.451 1.00 71.27 93 ASN A CA 1
ATOM 675 C C . ASN A 1 101 ? -23.669 5.432 -6.614 1.00 68.33 93 ASN A C 1
ATOM 676 O O . ASN A 1 101 ? -24.312 5.427 -7.656 1.00 62.86 93 ASN A O 1
ATOM 681 N N . ILE A 1 102 ? -22.607 6.222 -6.452 1.00 70.63 94 ILE A N 1
ATOM 682 C CA . ILE A 1 102 ? -22.097 7.072 -7.524 1.00 66.92 94 ILE A CA 1
ATOM 683 C C . ILE A 1 102 ? -20.603 6.818 -7.678 1.00 71.31 94 ILE A C 1
ATOM 684 O O . ILE A 1 102 ? -19.847 6.916 -6.707 1.00 68.20 94 ILE A O 1
ATOM 689 N N . TYR A 1 103 ? -20.183 6.495 -8.896 1.00 70.77 95 TYR A N 1
ATOM 690 C CA . TYR A 1 103 ? -18.775 6.434 -9.253 1.00 75.35 95 TYR A CA 1
ATOM 691 C C . TYR A 1 103 ? -18.430 7.588 -10.180 1.00 76.78 95 TYR A C 1
ATOM 692 O O . TYR A 1 103 ? -19.231 7.979 -11.032 1.00 84.64 95 TYR A O 1
ATOM 701 N N . LEU A 1 104 ? -17.218 8.114 -10.031 1.00 64.66 96 LEU A N 1
ATOM 702 C CA . LEU A 1 104 ? -16.729 9.156 -10.916 1.00 71.49 96 LEU A CA 1
ATOM 703 C C . LEU A 1 104 ? -15.379 8.754 -11.491 1.00 76.42 96 LEU A C 1
ATOM 704 O O . LEU A 1 104 ? -14.639 7.975 -10.887 1.00 78.69 96 LEU A O 1
ATOM 709 N N . ASN A 1 105 ? -15.085 9.276 -12.684 1.00 84.31 97 ASN A N 1
ATOM 710 C CA . ASN A 1 105 ? -13.797 9.103 -13.343 1.00 82.53 97 ASN A CA 1
ATOM 711 C C . ASN A 1 105 ? -13.296 10.456 -13.809 1.00 86.36 97 ASN A C 1
ATOM 712 O O . ASN A 1 105 ? -14.076 11.282 -14.291 1.00 86.46 97 ASN A O 1
ATOM 717 N N . PHE A 1 106 ? -11.992 10.672 -13.666 1.00 87.51 98 PHE A N 1
ATOM 718 C CA . PHE A 1 106 ? -11.348 11.901 -14.099 1.00 87.01 98 PHE A CA 1
ATOM 719 C C . PHE A 1 106 ? -10.219 11.533 -15.047 1.00 88.72 98 PHE A C 1
ATOM 720 O O . PHE A 1 106 ? -9.402 10.661 -14.737 1.00 94.79 98 PHE A O 1
ATOM 728 N N . THR A 1 107 ? -10.191 12.176 -16.211 1.00 95.58 99 THR A N 1
ATOM 729 C CA . THR A 1 107 ? -9.244 11.827 -17.266 1.00 94.05 99 THR A CA 1
ATOM 730 C C . THR A 1 107 ? -8.781 13.103 -17.947 1.00 93.01 99 THR A C 1
ATOM 731 O O . THR A 1 107 ? -9.602 13.845 -18.493 1.00 92.08 99 THR A O 1
ATOM 735 N N . GLU A 1 108 ? -7.475 13.351 -17.926 1.00 97.42 100 GLU A N 1
ATOM 736 C CA . GLU A 1 108 ? -6.884 14.475 -18.642 1.00 99.12 100 GLU A CA 1
ATOM 737 C C . GLU A 1 108 ? -6.451 14.025 -20.028 1.00 96.21 100 GLU A C 1
ATOM 738 O O . GLU A 1 108 ? -5.804 12.985 -20.177 1.00 92.44 100 GLU A O 1
ATOM 744 N N . MET A 1 109 ? -6.843 14.786 -21.042 1.00 100.24 101 MET A N 1
ATOM 745 C CA . MET A 1 109 ? -6.532 14.451 -22.419 1.00 96.01 101 MET A CA 1
ATOM 746 C C . MET A 1 109 ? -5.573 15.486 -22.983 1.00 105.02 101 MET A C 1
ATOM 747 O O . MET A 1 109 ? -5.703 16.686 -22.713 1.00 114.37 101 MET A O 1
ATOM 752 N N . THR A 1 110 ? -4.612 15.017 -23.764 1.00 101.90 102 THR A N 1
ATOM 753 C CA . THR A 1 110 ? -3.742 15.940 -24.464 1.00 107.67 102 THR A CA 1
ATOM 754 C C . THR A 1 110 ? -4.519 16.607 -25.594 1.00 108.40 102 THR A C 1
ATOM 755 O O . THR A 1 110 ? -5.492 16.056 -26.117 1.00 101.78 102 THR A O 1
ATOM 759 N N . GLY A 1 111 ? -4.105 17.830 -25.925 1.00 113.64 103 GLY A N 1
ATOM 760 C CA . GLY A 1 111 ? -4.846 18.630 -26.887 1.00 110.50 1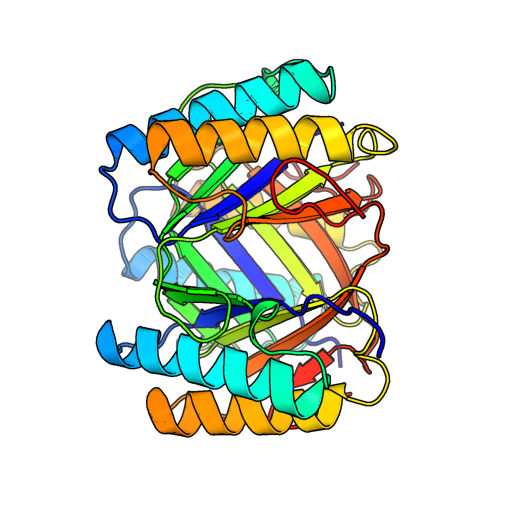03 GLY A CA 1
ATOM 761 C C . GLY A 1 111 ? -5.002 17.957 -28.235 1.00 115.92 103 GLY A C 1
ATOM 762 O O . GLY A 1 111 ? -6.050 18.068 -28.877 1.00 108.65 103 GLY A O 1
ATOM 763 N N . ASN A 1 112 ? -3.960 17.251 -28.680 1.00 127.50 104 ASN A N 1
ATOM 764 C CA . ASN A 1 112 ? -3.988 16.588 -29.979 1.00 131.81 104 ASN A CA 1
ATOM 765 C C . ASN A 1 112 ? -5.149 15.608 -30.096 1.00 127.95 104 ASN A C 1
ATOM 766 O O . ASN A 1 112 ? -5.683 15.408 -31.194 1.00 131.85 104 ASN A O 1
ATOM 771 N N . ASN A 1 113 ? -5.568 15.010 -28.980 1.00 115.80 105 ASN A N 1
ATOM 772 C CA . ASN A 1 113 ? -6.699 14.094 -28.936 1.00 107.59 105 ASN A CA 1
ATOM 773 C C . ASN A 1 113 ? -7.977 14.779 -28.467 1.00 101.68 105 ASN A C 1
ATOM 774 O O . ASN A 1 113 ? -8.828 14.136 -27.835 1.00 92.65 105 ASN A O 1
ATOM 779 N N . TRP A 1 114 ? -8.131 16.074 -28.729 1.00 99.70 106 TRP A N 1
ATOM 780 C CA . TRP A 1 114 ? -9.332 16.789 -28.315 1.00 100.28 106 TRP A CA 1
ATOM 781 C C . TRP A 1 114 ? -9.906 17.548 -29.499 1.00 106.49 106 TRP A C 1
ATOM 782 O O . TRP A 1 114 ? -9.281 18.492 -29.998 1.00 114.53 106 TRP A O 1
ATOM 793 N N . GLY A 1 115 ? -11.111 17.170 -29.913 1.00 106.73 107 GLY A N 1
ATOM 794 C CA . GLY A 1 115 ? -11.758 17.782 -31.058 1.00 103.18 107 GLY A CA 1
ATOM 795 C C . GLY A 1 115 ? -12.822 18.775 -30.626 1.00 98.01 107 GLY A C 1
ATOM 796 O O . GLY A 1 115 ? -13.542 18.553 -29.648 1.00 96.07 107 GLY A O 1
ATOM 797 N N . TYR A 1 116 ? -12.918 19.862 -31.387 1.00 97.33 108 TYR A N 1
ATOM 798 C CA . TYR A 1 116 ? -13.878 20.926 -31.135 1.00 101.42 108 TYR A CA 1
ATOM 799 C C . TYR A 1 116 ? -13.957 21.804 -32.375 1.00 105.28 108 TYR A C 1
ATOM 800 O O . TYR A 1 116 ? -12.934 22.329 -32.824 1.00 112.24 108 TYR A O 1
ATOM 809 N N . ASP A 1 117 ? -15.159 21.961 -32.929 1.00 102.58 109 ASP A N 1
ATOM 810 C CA . ASP A 1 117 ? -15.418 22.840 -34.074 1.00 105.59 109 ASP A CA 1
ATOM 811 C C . ASP A 1 117 ? -14.470 22.544 -35.239 1.00 102.00 109 ASP A C 1
ATOM 812 O O . ASP A 1 117 ? -13.702 23.395 -35.685 1.00 108.58 109 ASP A O 1
ATOM 817 N N . HIS A 1 118 ? -14.526 21.300 -35.715 1.00 102.19 110 HIS A N 1
ATOM 818 C CA . HIS A 1 118 ? -13.834 20.811 -36.906 1.00 111.09 110 HIS A CA 1
ATOM 819 C C . HIS A 1 118 ? -12.318 20.693 -36.757 1.00 120.98 110 HIS A C 1
ATOM 820 O O . HIS A 1 118 ? -11.657 20.304 -37.726 1.00 129.26 110 HIS A O 1
ATOM 827 N N . SER A 1 119 ? -11.741 20.984 -35.593 1.00 119.52 111 SER A N 1
ATOM 828 C CA . SER A 1 119 ? -10.289 20.948 -35.458 1.00 127.16 111 SER A CA 1
ATOM 829 C C . SER A 1 119 ? -9.924 20.257 -34.152 1.00 130.75 111 SER A C 1
ATOM 830 O O . SER A 1 119 ? -10.773 19.694 -33.449 1.00 127.85 111 SER A O 1
ATOM 832 N N . THR A 1 120 ? -8.631 20.301 -33.840 1.00 134.58 112 THR A N 1
ATOM 833 C CA . THR A 1 120 ? -8.088 19.710 -32.629 1.00 128.46 112 THR A CA 1
ATOM 834 C C . THR A 1 120 ? -7.246 20.746 -31.903 1.00 133.72 112 THR A C 1
ATOM 835 O O . THR A 1 120 ? -7.194 21.905 -32.321 1.00 140.89 112 THR A O 1
ATOM 839 N N . PHE A 1 121 ? -6.619 20.355 -30.797 1.00 127.67 113 PHE A N 1
ATOM 840 C CA . PHE A 1 121 ? -5.714 21.266 -30.104 1.00 128.46 113 PHE A CA 1
ATOM 841 C C . PHE A 1 121 ? -4.263 20.770 -30.211 1.00 129.93 113 PHE A C 1
ATOM 842 O O . PHE A 1 121 ? -3.566 20.572 -29.213 1.00 130.78 113 PHE A O 1
ATOM 850 N N . HIS B 1 5 ? -8.644 -9.129 -0.997 1.00 124.35 -3 HIS B N 1
ATOM 851 C CA . HIS B 1 5 ? -7.792 -8.430 -0.042 1.00 126.38 -3 HIS B CA 1
ATOM 852 C C . HIS B 1 5 ? -7.340 -7.057 -0.561 1.00 131.94 -3 HIS B C 1
ATOM 853 O O . HIS B 1 5 ? -6.766 -6.267 0.187 1.00 134.15 -3 HIS B O 1
ATOM 855 N N . HIS B 1 6 ? -7.598 -6.768 -1.840 1.00 132.03 -2 HIS B N 1
ATOM 856 C CA . HIS B 1 6 ? -7.222 -5.498 -2.453 1.00 134.84 -2 HIS B CA 1
ATOM 857 C C . HIS B 1 6 ? -8.423 -4.928 -3.199 1.00 129.25 -2 HIS B C 1
ATOM 858 O O . HIS B 1 6 ? -9.065 -5.639 -3.978 1.00 130.15 -2 HIS B O 1
ATOM 860 N N . HIS B 1 7 ? -8.713 -3.647 -2.970 1.00 119.22 -1 HIS B N 1
ATOM 861 C CA . HIS B 1 7 ? -9.930 -3.012 -3.468 1.00 105.64 -1 HIS B CA 1
ATOM 862 C C . HIS B 1 7 ? -9.733 -2.488 -4.896 1.00 109.62 -1 HIS B C 1
ATOM 863 O O . HIS B 1 7 ? -8.804 -1.714 -5.157 1.00 114.32 -1 HIS B O 1
ATOM 865 N N . HIS B 1 8 ? -10.629 -2.898 -5.816 1.00 103.23 0 HIS B N 1
ATOM 866 C CA . HIS B 1 8 ? -10.487 -2.667 -7.260 1.00 95.97 0 HIS B CA 1
ATOM 867 C C . HIS B 1 8 ? -11.573 -1.773 -7.874 1.00 92.06 0 HIS B C 1
ATOM 868 O O . HIS B 1 8 ? -11.308 -1.100 -8.874 1.00 96.57 0 HIS B O 1
ATOM 875 N N . MET B 1 9 ? -12.781 -1.762 -7.316 1.00 89.55 1 MET B N 1
ATOM 876 C CA . MET B 1 9 ? -13.873 -0.898 -7.750 1.00 87.49 1 MET B CA 1
ATOM 877 C C . MET B 1 9 ? -14.225 -1.017 -9.240 1.00 92.04 1 MET B C 1
ATOM 878 O O . MET B 1 9 ? -14.194 -0.031 -9.970 1.00 98.12 1 MET B O 1
ATOM 883 N N . PRO B 1 10 ? -14.605 -2.206 -9.701 1.00 85.69 2 PRO B N 1
ATOM 884 C CA . PRO B 1 10 ? -14.903 -2.373 -11.134 1.00 78.66 2 PRO B CA 1
ATOM 885 C C . PRO B 1 10 ? -16.239 -1.774 -11.565 1.00 68.00 2 PRO B C 1
ATOM 886 O O . PRO B 1 10 ? -17.235 -1.798 -10.833 1.00 73.80 2 PRO B O 1
ATOM 890 N N . HIS B 1 11 ? -16.247 -1.231 -12.790 1.00 61.36 3 HIS B N 1
ATOM 891 C CA . HIS B 1 11 ? -17.451 -0.647 -13.378 1.00 63.69 3 HIS B CA 1
ATOM 892 C C . HIS B 1 11 ? -17.569 -1.043 -14.845 1.00 64.96 3 HIS B C 1
ATOM 893 O O . HIS B 1 11 ? -16.568 -1.079 -15.577 1.00 59.26 3 HIS B O 1
ATOM 900 N N . ALA B 1 12 ? -18.800 -1.325 -15.277 1.00 59.13 4 ALA B N 1
ATOM 901 C CA . ALA B 1 12 ? -19.078 -1.646 -16.676 1.00 60.40 4 ALA B CA 1
ATOM 902 C C . ALA B 1 12 ? -20.195 -0.744 -17.165 1.00 64.89 4 ALA B C 1
ATOM 903 O O . ALA B 1 12 ? -21.302 -0.766 -16.614 1.00 56.06 4 ALA B O 1
ATOM 905 N N . LEU B 1 13 ? -19.886 0.072 -18.171 1.00 65.57 5 LEU B N 1
ATOM 906 C CA . LEU B 1 13 ? -20.870 0.867 -18.888 1.00 58.52 5 LEU B CA 1
ATOM 907 C C . LEU B 1 13 ? -21.164 0.127 -20.190 1.00 61.13 5 LEU B C 1
ATOM 908 O O . LEU B 1 13 ? -20.306 0.054 -21.078 1.00 65.11 5 LEU B O 1
ATOM 913 N N . ILE B 1 14 ? -22.365 -0.432 -20.287 1.00 62.01 6 ILE B N 1
ATOM 914 C CA . ILE B 1 14 ? -22.787 -1.240 -21.422 1.00 58.44 6 ILE B CA 1
ATOM 915 C C . ILE B 1 14 ? -23.714 -0.380 -22.267 1.00 57.69 6 ILE B C 1
ATOM 916 O O . ILE B 1 14 ? -24.795 0.031 -21.817 1.00 56.19 6 ILE B O 1
ATOM 921 N N . THR B 1 15 ? -23.271 -0.076 -23.476 1.00 50.49 7 THR B N 1
ATOM 922 C CA . THR B 1 15 ? -24.059 0.650 -24.458 1.00 53.71 7 THR B CA 1
ATOM 923 C C . THR B 1 15 ? -24.461 -0.375 -25.508 1.00 55.69 7 THR B C 1
ATOM 924 O O . THR B 1 15 ? -23.603 -0.909 -26.217 1.00 49.41 7 THR B O 1
ATOM 928 N N . LEU B 1 16 ? -25.744 -0.694 -25.585 1.00 54.26 8 LEU B N 1
ATOM 929 C CA . LEU B 1 16 ? -26.173 -1.720 -26.521 1.00 57.35 8 LEU B CA 1
ATOM 930 C C . LEU B 1 16 ? -27.401 -1.265 -27.291 1.00 60.50 8 LEU B C 1
ATOM 931 O O . LEU B 1 16 ? -28.173 -0.418 -26.832 1.00 59.53 8 LEU B O 1
ATOM 936 N N . SER B 1 17 ? -27.562 -1.825 -28.488 1.00 58.11 9 SER B N 1
ATOM 937 C CA . SER B 1 17 ? -28.602 -1.389 -29.407 1.00 64.11 9 SER B CA 1
ATOM 938 C C . SER B 1 17 ? -29.624 -2.478 -29.718 1.00 68.24 9 SER B C 1
ATOM 939 O O . SER B 1 17 ? -30.246 -2.457 -30.778 1.00 87.33 9 SER B O 1
ATOM 942 N N . ALA B 1 18 ? -29.832 -3.425 -28.820 1.00 64.26 10 ALA B N 1
ATOM 943 C CA . ALA B 1 18 ? -30.864 -4.426 -29.040 1.00 60.64 10 ALA B CA 1
ATOM 944 C C . ALA B 1 18 ? -32.218 -3.892 -28.596 1.00 64.37 10 ALA B C 1
ATOM 945 O O . ALA B 1 18 ? -32.314 -3.025 -27.728 1.00 75.64 10 ALA B O 1
ATOM 947 N N . ASP B 1 19 ? -33.271 -4.428 -29.201 1.00 64.33 11 ASP B N 1
ATOM 948 C CA . ASP B 1 19 ? -34.652 -4.138 -28.809 1.00 59.68 11 ASP B CA 1
ATOM 949 C C . ASP B 1 19 ? -35.027 -5.102 -27.680 1.00 52.95 11 ASP B C 1
ATOM 950 O O . ASP B 1 19 ? -35.433 -6.239 -27.918 1.00 60.75 11 ASP B O 1
ATOM 955 N N . ILE B 1 20 ? -34.858 -4.664 -26.424 1.00 63.85 12 ILE B N 1
ATOM 956 C CA . ILE B 1 20 ? -35.087 -5.521 -25.259 1.00 56.00 12 ILE B CA 1
ATOM 957 C C . ILE B 1 20 ? -35.934 -4.812 -24.202 1.00 54.78 12 ILE B C 1
ATOM 958 O O . ILE B 1 20 ? -35.994 -3.582 -24.135 1.00 62.39 12 ILE B O 1
ATOM 963 N N . THR B 1 21 ? -36.577 -5.608 -23.344 1.00 53.56 13 THR B N 1
ATOM 964 C CA . THR B 1 21 ? -37.368 -5.041 -22.256 1.00 53.28 13 THR B CA 1
ATOM 965 C C . THR B 1 21 ? -36.477 -4.426 -21.173 1.00 55.48 13 THR B C 1
ATOM 966 O O . THR B 1 21 ? -35.304 -4.780 -20.999 1.00 54.26 13 THR B O 1
ATOM 970 N N . GLU B 1 22 ? -37.088 -3.545 -20.384 1.00 49.15 14 GLU B N 1
ATOM 971 C CA . GLU B 1 22 ? -36.395 -2.984 -19.228 1.00 57.40 14 GLU B CA 1
ATOM 972 C C . GLU B 1 22 ? -35.979 -4.078 -18.240 1.00 52.14 14 GLU B C 1
ATOM 973 O O . GLU B 1 22 ? -34.854 -4.060 -17.724 1.00 52.42 14 GLU B O 1
ATOM 979 N N . GLU B 1 23 ? -36.836 -5.084 -18.030 1.00 47.79 15 GLU B N 1
ATOM 980 C CA . GLU B 1 23 ? -36.469 -6.190 -17.142 1.00 53.80 15 GLU B CA 1
ATOM 981 C C . GLU B 1 23 ? -35.191 -6.885 -17.599 1.00 58.66 15 GLU B C 1
ATOM 982 O O . GLU B 1 23 ? -34.313 -7.178 -16.775 1.00 61.47 15 GLU B O 1
ATOM 988 N N . ILE B 1 24 ? -35.072 -7.162 -18.905 1.00 60.66 16 ILE B N 1
ATOM 989 C CA . ILE B 1 24 ? -33.869 -7.807 -19.435 1.00 53.56 16 ILE B CA 1
ATOM 990 C C . ILE B 1 24 ? -32.649 -6.914 -19.217 1.00 52.83 16 ILE B C 1
ATOM 991 O O . ILE B 1 24 ? -31.548 -7.398 -18.921 1.00 55.90 16 ILE B O 1
ATOM 996 N N . LYS B 1 25 ? -32.818 -5.599 -19.372 1.00 47.51 17 LYS B N 1
ATOM 997 C CA . LYS B 1 25 ? -31.731 -4.673 -19.058 1.00 53.01 17 LYS B CA 1
ATOM 998 C C . LYS B 1 25 ? -31.316 -4.775 -17.590 1.00 58.52 17 LYS B C 1
ATOM 999 O O . LYS B 1 25 ? -30.120 -4.738 -17.271 1.00 61.04 17 LYS B O 1
ATOM 1005 N N . LYS B 1 26 ? -32.289 -4.889 -16.680 1.00 51.95 18 LYS B N 1
ATOM 1006 C C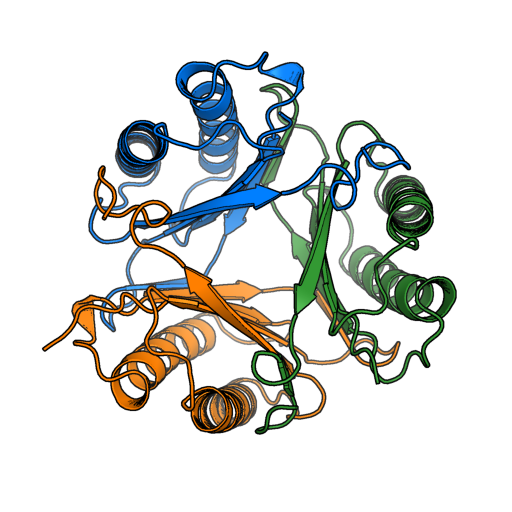A . LYS B 1 26 ? -31.937 -5.094 -15.284 1.00 56.48 18 LYS B CA 1
ATOM 1007 C C . LYS B 1 26 ? -31.169 -6.397 -15.115 1.00 57.83 18 LYS B C 1
ATOM 1008 O O . LYS B 1 26 ? -30.165 -6.447 -14.395 1.00 59.39 18 LYS B O 1
ATOM 1014 N N . GLU B 1 27 ? -31.605 -7.456 -15.801 1.00 53.57 19 GLU B N 1
ATOM 1015 C CA . GLU B 1 27 ? -30.912 -8.731 -15.671 1.00 57.54 19 GLU B CA 1
ATOM 1016 C C . GLU B 1 27 ? -29.484 -8.622 -16.186 1.00 64.48 19 GLU B C 1
ATOM 1017 O O . GLU B 1 27 ? -28.557 -9.208 -15.609 1.00 67.78 19 GLU B O 1
ATOM 1023 N N . ILE B 1 28 ? -29.289 -7.857 -17.263 1.00 55.44 20 ILE B N 1
ATOM 1024 C CA . ILE B 1 28 ? -27.950 -7.620 -17.796 1.00 58.46 20 ILE B CA 1
ATOM 1025 C C . ILE B 1 28 ? -27.092 -6.880 -16.773 1.00 58.09 20 ILE B C 1
ATOM 1026 O O . ILE B 1 28 ? -25.954 -7.278 -16.493 1.00 63.11 20 ILE B O 1
ATOM 1031 N N . ALA B 1 29 ? -27.628 -5.803 -16.187 1.00 51.62 21 ALA B N 1
ATOM 1032 C CA . ALA B 1 29 ? -26.872 -5.072 -15.167 1.00 56.30 21 ALA B CA 1
ATOM 1033 C C . ALA B 1 29 ? -26.519 -5.973 -13.990 1.00 55.65 21 ALA B C 1
ATOM 1034 O O . ALA B 1 29 ? -25.390 -5.945 -13.488 1.00 58.49 21 ALA B O 1
ATOM 1036 N N . HIS B 1 30 ? -27.488 -6.771 -13.530 1.00 57.24 22 HIS B N 1
ATOM 1037 C CA . HIS B 1 30 ? -27.260 -7.684 -12.416 1.00 53.36 22 HIS B CA 1
ATOM 1038 C C . HIS B 1 30 ? -26.161 -8.700 -12.741 1.00 59.85 22 HIS B C 1
ATOM 1039 O O . HIS B 1 30 ? -25.189 -8.848 -11.992 1.00 65.69 22 HIS B O 1
ATOM 1046 N N . GLU B 1 31 ? -26.292 -9.396 -13.874 1.00 67.16 23 GLU B N 1
ATOM 1047 C CA . GLU B 1 31 ? -25.299 -10.399 -14.251 1.00 65.50 23 GLU B CA 1
ATOM 1048 C C . GLU B 1 31 ? -23.937 -9.763 -14.503 1.00 65.15 23 GLU B C 1
ATOM 1049 O O . GLU B 1 31 ? -22.900 -10.379 -14.233 1.00 67.67 23 GLU B O 1
ATOM 1055 N N . SER B 1 32 ? -23.921 -8.545 -15.051 1.00 62.48 24 SER B N 1
ATOM 1056 C CA . SER B 1 32 ? -22.663 -7.837 -15.269 1.00 61.42 24 SER B CA 1
ATOM 1057 C C . SER B 1 32 ? -21.917 -7.640 -13.957 1.00 63.73 24 SER B C 1
ATOM 1058 O O . SER B 1 32 ? -20.709 -7.903 -13.855 1.00 61.76 24 SER B O 1
ATOM 1061 N N . MET B 1 33 ? -22.636 -7.217 -12.921 1.00 65.16 25 MET B N 1
ATOM 1062 C CA . MET B 1 33 ? -21.992 -7.018 -11.629 1.00 54.01 25 MET B CA 1
ATOM 1063 C C . MET B 1 33 ? -21.496 -8.339 -11.050 1.00 53.02 25 MET B C 1
ATOM 1064 O O . MET B 1 33 ? -20.387 -8.399 -10.504 1.00 58.75 25 MET B O 1
ATOM 1069 N N . LYS B 1 34 ? -22.269 -9.423 -11.205 1.00 54.69 26 LYS B N 1
ATOM 1070 C CA . LYS B 1 34 ? -21.770 -10.732 -10.781 1.00 64.36 26 LYS B CA 1
ATOM 1071 C C . LYS B 1 34 ? -20.502 -11.111 -11.539 1.00 75.28 26 LYS B C 1
ATOM 1072 O O . LYS B 1 34 ? -19.533 -11.596 -10.941 1.00 88.85 26 LYS B O 1
ATOM 1078 N N . ILE B 1 35 ? -20.498 -10.901 -12.863 1.00 77.43 27 ILE B N 1
ATOM 1079 C CA . ILE B 1 35 ? -19.332 -11.227 -13.690 1.00 76.15 27 ILE B CA 1
ATOM 1080 C C . ILE B 1 35 ? -18.111 -10.455 -13.221 1.00 76.05 27 ILE B C 1
ATOM 1081 O O . ILE B 1 35 ? -17.032 -11.025 -13.022 1.00 79.75 27 ILE B O 1
ATOM 1086 N N . LEU B 1 36 ? -18.272 -9.143 -13.029 1.00 75.46 28 LEU B N 1
ATOM 1087 C CA . LEU B 1 36 ? -17.175 -8.303 -12.562 1.00 72.47 28 LEU B CA 1
ATOM 1088 C C . LEU B 1 36 ? -16.620 -8.827 -11.247 1.00 81.24 28 LEU B C 1
ATOM 1089 O O . LEU B 1 36 ? -15.405 -8.994 -11.091 1.00 93.25 28 LEU B O 1
ATOM 1094 N N . SER B 1 37 ? -17.510 -9.124 -10.293 1.00 70.01 29 SER B N 1
ATOM 1095 C CA . SER B 1 37 ? -17.070 -9.561 -8.976 1.00 60.90 29 SER B CA 1
ATOM 1096 C C . SER B 1 37 ? -16.382 -10.918 -9.042 1.00 74.07 29 SER B C 1
ATOM 1097 O O . SER B 1 37 ? -15.354 -11.133 -8.386 1.00 79.05 29 SER B O 1
ATOM 1100 N N . GLU B 1 38 ? -16.924 -11.845 -9.834 1.00 75.52 30 GLU B N 1
ATOM 1101 C CA . GLU B 1 38 ? -16.352 -13.189 -9.877 1.00 80.79 30 GLU B CA 1
ATOM 1102 C C . GLU B 1 38 ? -15.006 -13.195 -10.593 1.00 80.91 30 GLU B C 1
ATOM 1103 O O . GLU B 1 38 ? -14.086 -13.923 -10.194 1.00 80.61 30 GLU B O 1
ATOM 1109 N N . VAL B 1 39 ? -14.872 -12.410 -11.658 1.00 79.19 31 VAL B N 1
ATOM 1110 C CA . VAL B 1 39 ? -13.654 -12.454 -12.464 1.00 81.20 31 VAL B CA 1
ATOM 1111 C C . VAL B 1 39 ? -12.584 -11.498 -11.934 1.00 81.72 31 VAL B C 1
ATOM 1112 O O . VAL B 1 39 ? -11.424 -11.884 -11.763 1.00 84.95 31 VAL B O 1
ATOM 1116 N N . ILE B 1 40 ? -12.935 -10.250 -11.617 1.00 86.82 32 ILE B N 1
ATOM 1117 C CA . ILE B 1 40 ? -11.921 -9.352 -11.061 1.00 99.11 32 ILE B CA 1
ATOM 1118 C C . ILE B 1 40 ? -11.626 -9.673 -9.594 1.00 111.42 32 ILE B C 1
ATOM 1119 O O . ILE B 1 40 ? -10.556 -9.308 -9.088 1.00 115.62 32 ILE B O 1
ATOM 1124 N N . GLY B 1 41 ? -12.512 -10.395 -8.911 1.00 117.75 33 GLY B N 1
ATOM 1125 C CA . GLY B 1 41 ? -12.195 -10.935 -7.602 1.00 128.24 33 GLY B CA 1
ATOM 1126 C C . GLY B 1 41 ? -12.478 -10.063 -6.402 1.00 132.80 33 GLY B C 1
ATOM 1127 O O . GLY B 1 41 ? -11.942 -10.343 -5.323 1.00 145.17 33 GLY B O 1
ATOM 1128 N N . LYS B 1 42 ? -13.271 -9.018 -6.544 1.00 126.06 34 LYS B N 1
ATOM 1129 C CA . LYS B 1 42 ? -13.552 -8.089 -5.460 1.00 132.75 34 LYS B CA 1
ATOM 1130 C C . LYS B 1 42 ? -14.889 -8.426 -4.816 1.00 127.89 34 LYS B C 1
ATOM 1131 O O . LYS B 1 42 ? -15.650 -9.244 -5.339 1.00 137.25 34 LYS B O 1
ATOM 1133 N N . PRO B 1 43 ? -15.206 -7.840 -3.652 1.00 99.91 35 PRO B N 1
ATOM 1134 C CA . PRO B 1 43 ? -16.568 -7.992 -3.123 1.00 85.49 35 PRO B CA 1
ATOM 1135 C C . PRO B 1 43 ? -17.562 -7.282 -4.027 1.00 77.44 35 PRO B C 1
ATOM 1136 O O . PRO B 1 43 ? -17.303 -6.180 -4.522 1.00 64.20 35 PRO B O 1
ATOM 1140 N N . ILE B 1 44 ? -18.718 -7.921 -4.233 1.00 81.89 36 ILE B N 1
ATOM 1141 C CA . ILE B 1 44 ? -19.652 -7.424 -5.238 1.00 72.95 36 ILE B CA 1
ATOM 1142 C C . ILE B 1 44 ? -20.254 -6.085 -4.842 1.00 70.76 36 ILE B C 1
ATOM 1143 O O . ILE B 1 44 ? -20.769 -5.362 -5.702 1.00 70.74 36 ILE B O 1
ATOM 1148 N N . SER B 1 45 ? -20.195 -5.725 -3.562 1.00 73.35 37 SER B N 1
ATOM 1149 C CA . SER B 1 45 ? -20.742 -4.450 -3.117 1.00 73.60 37 SER B CA 1
ATOM 1150 C C . SER B 1 45 ? -20.033 -3.269 -3.760 1.00 67.91 37 SER B C 1
ATOM 1151 O O . SER B 1 45 ? -20.561 -2.152 -3.721 1.00 70.81 37 SER B O 1
ATOM 1154 N N . TYR B 1 46 ? -18.861 -3.485 -4.353 1.00 65.74 38 TYR B N 1
ATOM 1155 C CA . TYR B 1 46 ? -18.144 -2.423 -5.033 1.00 69.18 38 TYR B CA 1
ATOM 1156 C C . TYR B 1 46 ? -18.244 -2.508 -6.550 1.00 66.27 38 TYR B C 1
ATOM 1157 O O . TYR B 1 46 ? -17.704 -1.635 -7.235 1.00 70.32 38 TYR B O 1
ATOM 1166 N N . CYS B 1 47 ? -18.962 -3.489 -7.091 1.00 58.02 39 CYS B N 1
ATOM 1167 C CA . CYS B 1 47 ? -19.141 -3.604 -8.535 1.00 54.67 39 CYS B CA 1
ATOM 1168 C C . CYS B 1 47 ? -20.408 -2.880 -8.968 1.00 62.02 39 CYS B C 1
ATOM 1169 O O . CYS B 1 47 ? -21.448 -2.976 -8.310 1.00 73.69 39 CYS B O 1
ATOM 1172 N N . ALA B 1 48 ? -20.317 -2.159 -10.083 1.00 62.67 40 ALA B N 1
ATOM 1173 C CA . ALA B 1 48 ? -21.408 -1.317 -10.546 1.00 60.95 40 ALA B CA 1
ATOM 1174 C C . ALA B 1 48 ? -21.531 -1.448 -12.056 1.00 68.33 40 ALA B C 1
ATOM 1175 O O . ALA B 1 48 ? -20.577 -1.826 -12.742 1.00 67.91 40 ALA B O 1
ATOM 1177 N N . THR B 1 49 ? -22.732 -1.159 -12.562 1.00 64.26 41 THR B N 1
ATOM 1178 C CA . THR B 1 49 ? -23.012 -1.280 -13.985 1.00 57.77 41 THR B CA 1
ATOM 1179 C C . THR B 1 49 ? -24.172 -0.369 -14.377 1.00 61.19 41 THR B C 1
ATOM 1180 O O . THR B 1 49 ? -25.180 -0.276 -13.667 1.00 59.36 41 THR B O 1
ATOM 1184 N N . GLN B 1 50 ? -24.002 0.302 -15.515 1.00 55.73 42 GLN B N 1
ATOM 1185 C CA . GLN B 1 50 ? -25.036 1.088 -16.168 1.00 56.94 42 GLN B CA 1
ATOM 1186 C C . GLN B 1 50 ? -25.247 0.536 -17.573 1.00 60.12 42 GLN B C 1
ATOM 1187 O O . GLN B 1 50 ? -24.277 0.316 -18.310 1.00 53.42 42 GLN B O 1
ATOM 1193 N N . VAL B 1 51 ? -26.506 0.298 -17.930 1.00 54.20 43 VAL B N 1
ATOM 1194 C CA . VAL B 1 51 ? -26.892 -0.221 -19.237 1.00 54.83 43 VAL B CA 1
ATOM 1195 C C . VAL B 1 51 ? -27.562 0.899 -20.022 1.00 56.25 43 VAL B C 1
ATOM 1196 O O . VAL B 1 51 ? -28.575 1.450 -19.579 1.00 48.75 43 VAL B O 1
ATOM 1200 N N . VAL B 1 52 ? -27.009 1.231 -21.193 1.00 47.42 44 VAL B N 1
ATOM 1201 C CA . VAL B 1 52 ? -27.475 2.366 -21.978 1.00 45.34 44 VAL B CA 1
ATOM 1202 C C . VAL B 1 52 ? -27.995 1.858 -23.322 1.00 49.61 44 VAL B C 1
ATOM 1203 O O . VAL B 1 52 ? -27.282 1.150 -24.043 1.00 62.54 44 VAL B O 1
ATOM 1207 N N . THR B 1 53 ? -29.234 2.218 -23.652 1.00 51.84 45 THR B N 1
ATOM 1208 C CA . THR B 1 53 ? -29.841 1.836 -24.920 1.00 50.83 45 THR B CA 1
ATOM 1209 C C . THR B 1 53 ? -29.409 2.784 -26.029 1.00 54.06 45 THR B C 1
ATOM 1210 O O . THR B 1 53 ? -29.620 3.997 -25.942 1.00 57.42 45 THR B O 1
ATOM 1214 N N . SER B 1 54 ? -28.882 2.223 -27.109 1.00 55.87 46 SER B N 1
ATOM 1215 C CA . SER B 1 54 ? -28.355 3.014 -28.213 1.00 54.58 46 SER B CA 1
ATOM 1216 C C . SER B 1 54 ? -28.969 2.577 -29.540 1.00 56.76 46 SER B C 1
ATOM 1217 O O . SER B 1 54 ? -29.749 1.625 -29.615 1.00 55.13 46 SER B O 1
ATOM 1220 N N . VAL B 1 55 ? -28.628 3.328 -30.586 1.00 59.69 47 VAL B N 1
ATOM 1221 C CA . VAL B 1 55 ? -28.781 2.918 -31.980 1.00 58.44 47 VAL B CA 1
ATOM 1222 C C . VAL B 1 55 ? -27.385 2.618 -32.488 1.00 60.44 47 VAL B C 1
ATOM 1223 O O . VAL B 1 55 ? -26.475 3.435 -32.308 1.00 66.82 47 VAL B O 1
ATOM 1227 N N . GLY B 1 56 ? -27.194 1.440 -33.078 1.00 70.41 48 GLY B N 1
ATOM 1228 C CA . GLY B 1 56 ? -25.850 0.939 -33.277 1.00 72.12 48 GLY B CA 1
ATOM 1229 C C . GLY B 1 56 ? -25.638 0.255 -34.611 1.00 62.01 48 GLY B C 1
ATOM 1230 O O . GLY B 1 56 ? -26.559 -0.268 -35.235 1.00 61.54 48 GLY B O 1
ATOM 1231 N N . GLY B 1 57 ? -24.371 0.196 -34.991 1.00 64.82 49 GLY B N 1
ATOM 1232 C CA . GLY B 1 57 ? -23.998 -0.448 -36.231 1.00 72.27 49 GLY B CA 1
ATOM 1233 C C . GLY B 1 57 ? -22.650 -1.117 -36.110 1.00 72.41 49 GLY B C 1
ATOM 1234 O O . GLY B 1 57 ? -21.822 -0.767 -35.262 1.00 69.37 49 GLY B O 1
ATOM 1235 N N . PHE B 1 58 ? -22.438 -2.083 -36.993 1.00 81.47 50 PHE B N 1
ATOM 1236 C CA . PHE B 1 58 ? -21.186 -2.814 -37.027 1.00 84.69 50 PHE B CA 1
ATOM 1237 C C . PHE B 1 58 ? -20.900 -3.174 -38.471 1.00 79.55 50 PHE B C 1
ATOM 1238 O O . PHE B 1 58 ? -21.781 -3.694 -39.159 1.00 83.12 50 PHE B O 1
ATOM 1246 N N . GLY B 1 59 ? -19.680 -2.897 -38.921 1.00 81.85 51 GLY B N 1
ATOM 1247 C CA . GLY B 1 59 ? -19.315 -3.224 -40.284 1.00 85.29 51 GLY B CA 1
ATOM 1248 C C . GLY B 1 59 ? -20.140 -2.525 -41.343 1.00 94.33 51 GLY B C 1
ATOM 1249 O O . GLY B 1 59 ? -20.442 -3.121 -42.384 1.00 105.86 51 GLY B O 1
ATOM 1250 N N . GLY B 1 60 ? -20.502 -1.265 -41.108 1.00 90.27 52 GLY B N 1
ATOM 1251 C CA . GLY B 1 60 ? -21.301 -0.506 -42.044 1.00 84.40 52 GLY B CA 1
ATOM 1252 C C . GLY B 1 60 ? -22.778 -0.836 -42.042 1.00 93.75 52 GLY B C 1
ATOM 1253 O O . GLY B 1 60 ? -23.558 -0.098 -42.656 1.00 103.77 52 GLY B O 1
ATOM 1254 N N . LYS B 1 61 ? -23.201 -1.876 -41.325 1.00 89.53 53 LYS B N 1
ATOM 1255 C CA . LYS B 1 61 ? -24.594 -2.299 -41.289 1.00 80.73 53 LYS B CA 1
ATOM 1256 C C . LYS B 1 61 ? -25.220 -1.950 -39.945 1.00 77.28 53 LYS B C 1
ATOM 1257 O O . LYS B 1 61 ? -24.536 -1.914 -38.916 1.00 79.20 53 LYS B O 1
ATOM 1263 N N . ILE B 1 62 ? -26.523 -1.672 -39.965 1.00 67.37 54 ILE B N 1
ATOM 1264 C CA . ILE B 1 62 ? -27.279 -1.444 -38.736 1.00 71.34 54 ILE B CA 1
ATOM 1265 C C . ILE B 1 62 ? -27.712 -2.793 -38.175 1.00 70.94 54 ILE B C 1
ATOM 1266 O O . ILE B 1 62 ? -28.526 -3.489 -38.788 1.00 71.14 54 ILE B O 1
ATOM 1271 N N . VAL B 1 63 ? -27.207 -3.148 -36.992 1.00 64.07 55 VAL B N 1
ATOM 1272 C CA . VAL B 1 63 ? -27.432 -4.479 -36.433 1.00 69.22 55 VAL B CA 1
ATOM 1273 C C . VAL B 1 63 ? -27.344 -4.422 -34.906 1.00 68.44 55 VAL B C 1
ATOM 1274 O O . VAL B 1 63 ? -26.793 -3.474 -34.330 1.00 58.21 55 VAL B O 1
ATOM 1278 N N . LYS B 1 64 ? -27.926 -5.429 -34.243 1.00 64.42 56 LYS B N 1
ATOM 1279 C CA . LYS B 1 64 ? -27.783 -5.558 -32.797 1.00 58.85 56 LYS B CA 1
ATOM 1280 C C . LYS B 1 64 ? -26.308 -5.590 -32.448 1.00 59.25 56 LYS B C 1
ATOM 1281 O O . LYS B 1 64 ? -25.560 -6.428 -32.959 1.00 66.24 56 LYS B O 1
ATOM 1287 N N . SER B 1 65 ? -25.898 -4.705 -31.552 1.00 53.59 57 SER B N 1
ATOM 1288 C CA . SER B 1 65 ? -24.484 -4.544 -31.271 1.00 62.95 57 SER B CA 1
ATOM 1289 C C . SER B 1 65 ? -24.347 -3.919 -29.897 1.00 57.64 57 SER B C 1
ATOM 1290 O O . SER B 1 65 ? -25.326 -3.515 -29.276 1.00 61.36 57 SER B O 1
ATOM 1293 N N . ALA B 1 66 ? -23.109 -3.834 -29.437 1.00 58.16 58 ALA B N 1
ATOM 1294 C CA . ALA B 1 66 ? -22.857 -3.280 -28.123 1.00 55.75 58 ALA B CA 1
ATOM 1295 C C . ALA B 1 66 ? -21.434 -2.761 -28.078 1.00 58.04 58 ALA B C 1
ATOM 1296 O O . ALA B 1 66 ? -20.600 -3.105 -28.917 1.00 61.57 58 ALA B O 1
ATOM 1298 N N . PHE B 1 67 ? -21.187 -1.899 -27.098 1.00 69.85 59 PHE B N 1
ATOM 1299 C CA . PHE B 1 67 ? -19.855 -1.471 -26.703 1.00 66.32 59 PHE B CA 1
ATOM 1300 C C . PHE B 1 67 ? -19.827 -1.497 -25.180 1.00 67.34 59 PHE B C 1
ATOM 1301 O O . PHE B 1 67 ? -20.698 -0.903 -24.537 1.00 62.91 59 PHE B O 1
ATOM 1309 N N . ILE B 1 68 ? -18.841 -2.182 -24.606 1.00 64.51 60 ILE B N 1
ATOM 1310 C CA . ILE B 1 68 ? -18.791 -2.434 -23.164 1.00 62.23 60 ILE B CA 1
ATOM 1311 C C . ILE B 1 68 ? -17.507 -1.807 -22.636 1.00 64.48 60 ILE B C 1
ATOM 1312 O O . ILE B 1 68 ? -16.403 -2.240 -22.985 1.00 65.49 60 ILE B O 1
ATOM 1317 N N . ASP B 1 69 ? -17.651 -0.780 -21.805 1.00 62.41 61 ASP B N 1
ATOM 1318 C CA . ASP B 1 69 ? -16.527 -0.000 -21.294 1.00 68.19 61 ASP B CA 1
ATOM 1319 C C . ASP B 1 69 ? -16.258 -0.459 -19.862 1.00 66.49 61 ASP B C 1
ATOM 1320 O O . ASP B 1 69 ? -16.987 -0.089 -18.938 1.00 65.19 61 ASP B O 1
ATOM 1325 N N . ILE B 1 70 ? -15.205 -1.257 -19.674 1.00 69.26 62 ILE B N 1
ATOM 1326 C CA . ILE B 1 70 ? -14.837 -1.790 -18.362 1.00 65.15 62 ILE B CA 1
ATOM 1327 C C . ILE B 1 70 ? -13.723 -0.935 -17.777 1.00 70.20 62 ILE B C 1
ATOM 1328 O O . ILE B 1 70 ? -12.679 -0.732 -18.413 1.00 74.59 62 ILE B O 1
ATOM 1333 N N . LYS B 1 71 ? -13.923 -0.473 -16.550 1.00 73.08 63 LYS B N 1
ATOM 1334 C CA . LYS B 1 71 ? -12.969 0.400 -15.884 1.00 79.59 63 LYS B CA 1
ATOM 1335 C C . LYS B 1 71 ? -12.829 -0.015 -14.426 1.00 73.93 63 LYS B C 1
ATOM 1336 O O . LYS B 1 71 ? -13.796 -0.478 -13.812 1.00 71.94 63 LYS B O 1
ATOM 1342 N N . SER B 1 72 ? -11.611 0.101 -13.894 1.00 70.64 64 SER B N 1
ATOM 1343 C CA . SER B 1 72 ? -11.359 -0.261 -12.505 1.00 76.21 64 SER B CA 1
ATOM 1344 C C . SER B 1 72 ? -10.042 0.347 -12.052 1.00 81.04 64 SER B C 1
ATOM 1345 O O . SER B 1 72 ? -9.270 0.877 -12.853 1.00 88.04 64 SER B O 1
ATOM 1348 N N . ILE B 1 73 ? -9.791 0.248 -10.748 1.00 82.81 65 ILE B N 1
ATOM 1349 C CA . ILE B 1 73 ? -8.497 0.665 -10.169 1.00 83.23 65 ILE B CA 1
ATOM 1350 C C . ILE B 1 73 ? -7.617 -0.580 -10.166 1.00 91.80 65 ILE B C 1
ATOM 1351 O O . ILE B 1 73 ? -7.455 -1.271 -9.158 1.00 107.76 65 ILE B O 1
ATOM 1356 N N . SER B 1 74 ? -7.043 -0.887 -11.335 1.00 88.03 66 SER B N 1
ATOM 1357 C CA . SER B 1 74 ? -6.256 -2.105 -11.545 1.00 101.55 66 SER B CA 1
ATOM 1358 C C . SER B 1 74 ? -7.109 -3.363 -11.369 1.00 102.04 66 SER B C 1
ATOM 1359 O O . SER B 1 74 ? -8.312 -3.271 -11.103 1.00 98.26 66 SER B O 1
ATOM 1362 N N . GLY B 1 75 ? -6.494 -4.545 -11.489 1.00 100.74 67 GLY B N 1
ATOM 1363 C CA . GLY B 1 75 ? -7.225 -5.797 -11.456 1.00 93.47 67 GLY B CA 1
ATOM 1364 C C . GLY B 1 75 ? -7.672 -6.314 -12.811 1.00 92.17 67 GLY B C 1
ATOM 1365 O O . GLY B 1 75 ? -8.385 -7.324 -12.866 1.00 89.81 67 GLY B O 1
ATOM 1366 N N . LEU B 1 76 ? -7.296 -5.648 -13.903 1.00 86.54 68 LEU B N 1
ATOM 1367 C CA . LEU B 1 76 ? -7.704 -6.061 -15.241 1.00 88.41 68 LEU B CA 1
ATOM 1368 C C . LEU B 1 76 ? -6.654 -6.880 -15.975 1.00 97.10 68 LEU B C 1
ATOM 1369 O O . LEU B 1 76 ? -7.015 -7.780 -16.739 1.00 105.84 68 LEU B O 1
ATOM 1374 N N . LYS B 1 77 ? -5.368 -6.580 -15.765 1.00 96.27 69 LYS B N 1
ATOM 1375 C CA . LYS B 1 77 ? -4.264 -7.255 -16.443 1.00 99.78 69 LYS B CA 1
ATOM 1376 C C . LYS B 1 77 ? -4.398 -8.771 -16.362 1.00 100.31 69 LYS B C 1
ATOM 1377 O O . LYS B 1 77 ? -4.353 -9.342 -15.271 1.00 102.22 69 LYS B O 1
ATOM 1379 N N . GLY B 1 78 ? -4.601 -9.428 -17.500 1.00 102.62 70 GLY B N 1
ATOM 1380 C CA . GLY B 1 78 ? -4.719 -10.868 -17.543 1.00 106.27 70 GLY B CA 1
ATOM 1381 C C . GLY B 1 78 ? -6.135 -11.389 -17.464 1.00 105.23 70 GLY B C 1
ATOM 1382 O O . GLY B 1 78 ? -6.375 -12.554 -17.799 1.00 106.89 70 GLY B O 1
ATOM 1383 N N . LYS B 1 79 ? -7.070 -10.570 -16.998 1.00 104.99 71 LYS B N 1
ATOM 1384 C CA . LYS B 1 79 ? -8.462 -10.953 -16.873 1.00 97.84 71 LYS B CA 1
ATOM 1385 C C . LYS B 1 79 ? -9.308 -10.532 -18.072 1.00 100.99 71 LYS B C 1
ATOM 1386 O O . LYS B 1 79 ? -10.490 -10.887 -18.127 1.00 104.67 71 LYS B O 1
ATOM 1388 N N . GLN B 1 80 ? -8.731 -9.807 -19.042 1.00 103.14 72 GLN B N 1
ATOM 1389 C CA . GLN B 1 80 ? -9.527 -9.268 -20.148 1.00 99.10 72 GLN B CA 1
ATOM 1390 C C . GLN B 1 80 ? -10.169 -10.363 -20.993 1.00 97.27 72 GLN B C 1
ATOM 1391 O O . GLN B 1 80 ? -11.302 -10.204 -21.466 1.00 90.95 72 GLN B O 1
ATOM 1397 N N . GLU B 1 81 ? -9.446 -11.449 -21.260 1.00 97.77 73 GLU B N 1
ATOM 1398 C CA . GLU B 1 81 ? -10.028 -12.499 -22.088 1.00 96.94 73 GLU B CA 1
ATOM 1399 C C . GLU B 1 81 ? -11.257 -13.113 -21.422 1.00 93.14 73 GLU B C 1
ATOM 1400 O O . GLU B 1 81 ? -12.320 -13.243 -22.047 1.00 93.41 73 GLU B O 1
ATOM 1406 N N . GLY B 1 82 ? -11.130 -13.501 -20.152 1.00 89.04 74 GLY B N 1
ATOM 1407 C CA . GLY B 1 82 ? -12.268 -14.072 -19.454 1.00 85.50 74 GLY B CA 1
ATOM 1408 C C . GLY B 1 82 ? -13.443 -13.117 -19.395 1.00 85.42 74 GLY B C 1
ATOM 1409 O O . GLY B 1 82 ? -14.601 -13.527 -19.513 1.00 87.25 74 GLY B O 1
ATOM 1410 N N . LEU B 1 83 ? -13.163 -11.829 -19.220 1.00 85.26 75 LEU B N 1
ATOM 1411 C CA . LEU B 1 83 ? -14.243 -10.851 -19.211 1.00 78.04 75 LEU B CA 1
ATOM 1412 C C . LEU B 1 83 ? -14.906 -10.741 -20.578 1.00 77.65 75 LEU B C 1
ATOM 1413 O O . LEU B 1 83 ? -16.136 -10.642 -20.666 1.00 74.83 75 LEU B O 1
ATOM 1418 N N . SER B 1 84 ? -14.118 -10.760 -21.658 1.00 81.90 76 SER B N 1
ATOM 1419 C CA . SER B 1 84 ? -14.714 -10.688 -22.989 1.00 86.91 76 SER B CA 1
ATOM 1420 C C . SER B 1 84 ? -15.627 -11.881 -23.243 1.00 83.79 76 SER B C 1
ATOM 1421 O O . SER B 1 84 ? -16.725 -11.727 -23.794 1.00 78.83 76 SER B O 1
ATOM 1424 N N . ASP B 1 85 ? -15.197 -13.077 -22.831 1.00 83.50 77 ASP B N 1
ATOM 1425 C CA . ASP B 1 85 ? -16.007 -14.268 -23.064 1.00 88.16 77 ASP B CA 1
ATOM 1426 C C . ASP B 1 85 ? -17.321 -14.225 -22.281 1.00 89.23 77 ASP B C 1
ATOM 1427 O O . ASP B 1 85 ? -18.386 -14.539 -22.830 1.00 85.93 77 ASP B O 1
ATOM 1432 N N . ARG B 1 86 ? -17.280 -13.798 -21.015 1.00 84.72 78 ARG B N 1
ATOM 1433 C CA . ARG B 1 86 ? -18.492 -13.822 -20.197 1.00 77.37 78 ARG B CA 1
ATOM 1434 C C . ARG B 1 86 ? -19.493 -12.754 -20.633 1.00 76.41 78 ARG B C 1
ATOM 1435 O O . ARG B 1 86 ? -20.705 -13.002 -20.638 1.00 74.33 78 ARG B O 1
ATOM 1443 N N . TYR B 1 87 ? -19.021 -11.549 -20.958 1.00 74.43 79 TYR B N 1
ATOM 1444 C CA . TYR B 1 87 ? -19.933 -10.504 -21.425 1.00 65.35 79 TYR B CA 1
ATOM 1445 C C . TYR B 1 87 ? -20.544 -10.851 -22.780 1.00 65.75 79 TYR B C 1
ATOM 1446 O O . TYR B 1 87 ? -21.715 -10.539 -23.035 1.00 57.92 79 TYR B O 1
ATOM 1455 N N . CYS B 1 88 ? -19.752 -11.436 -23.683 1.00 63.14 80 CYS B N 1
ATOM 1456 C CA . CYS B 1 88 ? -20.300 -11.810 -24.983 1.00 74.71 80 CYS B CA 1
ATOM 1457 C C . CYS B 1 88 ? -21.327 -12.925 -24.838 1.00 80.84 80 CYS B C 1
ATOM 1458 O O . CYS B 1 88 ? -22.361 -12.918 -25.519 1.00 80.14 80 CYS B O 1
ATOM 1461 N N . LYS B 1 89 ? -21.083 -13.870 -23.924 1.00 82.33 81 LYS B N 1
ATOM 1462 C CA . LYS B 1 89 ? -22.073 -14.913 -23.674 1.00 75.79 81 LYS B CA 1
ATOM 1463 C C . LYS B 1 89 ? -23.322 -14.327 -23.037 1.00 70.27 81 LYS B C 1
ATOM 1464 O O . LYS B 1 89 ? -24.441 -14.755 -23.349 1.00 70.50 81 LYS B O 1
ATOM 1466 N N . LEU B 1 90 ? -23.153 -13.318 -22.183 1.00 68.36 82 LEU B N 1
ATOM 1467 C CA . LEU B 1 90 ? -24.294 -12.680 -21.534 1.00 70.26 82 LEU B CA 1
ATOM 1468 C C . LEU B 1 90 ? -25.173 -11.922 -22.534 1.00 73.46 82 LEU B C 1
ATOM 1469 O O . LEU B 1 90 ? -26.397 -12.102 -22.552 1.00 67.18 82 LEU B O 1
ATOM 1474 N N . LEU B 1 91 ? -24.576 -11.031 -23.341 1.00 75.21 83 LEU B N 1
ATOM 1475 C CA . LEU B 1 91 ? -25.380 -10.249 -24.288 1.00 70.76 83 LEU B CA 1
ATOM 1476 C C . LEU B 1 91 ? -25.976 -11.127 -25.375 1.00 71.98 83 LEU B C 1
ATOM 1477 O O . LEU B 1 91 ? -27.045 -10.813 -25.908 1.00 75.15 83 LEU B O 1
ATOM 1482 N N . GLU B 1 92 ? -25.301 -12.214 -25.726 1.00 73.53 84 GLU B N 1
ATOM 1483 C CA . GLU B 1 92 ? -25.907 -13.170 -26.639 1.00 77.47 84 GLU B CA 1
ATOM 1484 C C . GLU B 1 92 ? -27.122 -13.845 -26.003 1.00 73.91 84 GLU B C 1
ATOM 1485 O O . GLU B 1 92 ? -28.175 -13.979 -26.643 1.00 72.55 84 GLU B O 1
ATOM 1491 N N . GLN B 1 93 ? -27.001 -14.274 -24.745 1.00 66.36 85 GLN B N 1
ATOM 1492 C CA . GLN B 1 93 ? -28.089 -15.032 -24.134 1.00 74.72 85 GLN B CA 1
ATOM 1493 C C . GLN B 1 93 ? -29.308 -14.145 -23.898 1.00 70.70 85 GLN B C 1
ATOM 1494 O O . GLN B 1 93 ? -30.445 -14.581 -24.115 1.00 70.89 85 GLN B O 1
ATOM 1500 N N . LYS B 1 94 ? -29.091 -12.899 -23.459 1.00 61.75 86 LYS B N 1
ATOM 1501 C CA . LYS B 1 94 ? -30.192 -12.021 -23.071 1.00 66.08 86 LYS B CA 1
ATOM 1502 C C . LYS B 1 94 ? -30.688 -11.118 -24.197 1.00 64.83 86 LYS B C 1
ATOM 1503 O O . LYS B 1 94 ? -31.867 -10.751 -24.201 1.00 67.61 86 LYS B O 1
ATOM 1509 N N . ALA B 1 95 ? -29.840 -10.756 -25.165 1.00 62.92 87 ALA B N 1
ATOM 1510 C CA . ALA B 1 95 ? -30.229 -9.784 -26.182 1.00 57.37 87 ALA B CA 1
ATOM 1511 C C . ALA B 1 95 ? -29.998 -10.256 -27.613 1.00 63.85 87 ALA B C 1
ATOM 1512 O O . ALA B 1 95 ? -30.258 -9.490 -28.547 1.00 67.91 87 ALA B O 1
ATOM 1514 N N . GLY B 1 96 ? -29.479 -11.465 -27.807 1.00 68.87 88 GLY B N 1
ATOM 1515 C CA . GLY B 1 96 ? -29.264 -12.004 -29.132 1.00 65.64 88 GLY B CA 1
ATOM 1516 C C . GLY B 1 96 ? -28.205 -11.302 -29.944 1.00 71.75 88 GLY B C 1
ATOM 1517 O O . GLY B 1 96 ? -28.218 -11.396 -31.178 1.00 62.18 88 GLY B O 1
ATOM 1518 N N . ILE B 1 97 ? -27.272 -10.616 -29.288 1.00 67.41 89 ILE B N 1
ATOM 1519 C CA . ILE B 1 97 ? -26.214 -9.887 -29.972 1.00 56.66 89 ILE B CA 1
ATOM 1520 C C . ILE B 1 97 ? -25.066 -10.847 -30.254 1.00 71.16 89 ILE B C 1
ATOM 1521 O O . ILE B 1 97 ? -24.638 -11.607 -29.371 1.00 68.11 89 ILE B O 1
ATOM 1526 N N . GLU B 1 98 ? -24.594 -10.842 -31.497 1.00 71.78 90 GLU B N 1
ATOM 1527 C CA . GLU B 1 98 ? -23.520 -11.738 -31.887 1.00 69.78 90 GLU B CA 1
ATOM 1528 C C . GLU B 1 98 ? -22.191 -11.286 -31.296 1.00 71.74 90 GLU B C 1
ATOM 1529 O O . GLU B 1 98 ? -21.986 -10.106 -30.992 1.00 73.52 90 GLU B O 1
ATOM 1535 N N . GLY B 1 99 ? -21.305 -12.258 -31.071 1.00 69.53 91 GLY B N 1
ATOM 1536 C CA . GLY B 1 99 ? -19.980 -11.933 -30.574 1.00 70.21 91 GLY B CA 1
ATOM 1537 C C . GLY B 1 99 ? -19.219 -11.013 -31.510 1.00 77.27 91 GLY B C 1
ATOM 1538 O O . GLY B 1 99 ? -18.479 -10.134 -31.066 1.00 80.83 91 GLY B O 1
ATOM 1539 N N . GLY B 1 100 ? -19.400 -11.193 -32.818 1.00 79.21 92 GLY B N 1
ATOM 1540 C CA . GLY B 1 100 ? -18.771 -10.323 -33.792 1.00 67.97 92 GLY B CA 1
ATOM 1541 C C . GLY B 1 100 ? -19.342 -8.921 -33.878 1.00 71.85 92 GLY B C 1
ATOM 1542 O O . GLY B 1 100 ? -18.865 -8.132 -34.699 1.00 87.26 92 GLY B O 1
ATOM 1543 N N . ASN B 1 101 ? -20.352 -8.585 -33.075 1.00 65.14 93 ASN B N 1
ATOM 1544 C CA . ASN B 1 101 ? -20.928 -7.247 -33.058 1.00 60.83 93 ASN B CA 1
ATOM 1545 C C . ASN B 1 101 ? -20.833 -6.612 -31.670 1.00 68.98 93 ASN B C 1
ATOM 1546 O O . ASN B 1 101 ? -21.640 -5.754 -31.310 1.00 75.20 93 ASN B O 1
ATOM 1551 N N . ILE B 1 102 ? -19.850 -7.031 -30.876 1.00 65.07 94 ILE B N 1
ATOM 1552 C CA . ILE B 1 102 ? -19.604 -6.478 -29.550 1.00 68.30 94 ILE B CA 1
ATOM 1553 C C . ILE B 1 102 ? -18.140 -6.076 -29.452 1.00 74.92 94 ILE B C 1
ATOM 1554 O O . ILE B 1 102 ? -17.252 -6.901 -29.690 1.00 74.23 94 ILE B O 1
ATOM 1559 N N . TYR B 1 103 ? -17.887 -4.820 -29.096 1.00 71.60 95 TYR B N 1
ATOM 1560 C CA . TYR B 1 103 ? -16.546 -4.366 -28.757 1.00 67.15 95 TYR B CA 1
ATOM 1561 C C . TYR B 1 103 ? -16.464 -4.082 -27.261 1.00 72.16 95 TYR B C 1
ATOM 1562 O O . TYR B 1 103 ? -17.437 -3.649 -26.633 1.00 73.61 95 TYR B O 1
ATOM 1571 N N . LEU B 1 104 ? -15.295 -4.338 -26.692 1.00 74.10 96 LEU B N 1
ATOM 1572 C CA . LEU B 1 104 ? -15.038 -4.038 -25.294 1.00 73.62 96 LEU B CA 1
ATOM 1573 C C . LEU B 1 104 ? -13.751 -3.239 -25.162 1.00 83.13 96 LEU B C 1
ATOM 1574 O O . LEU B 1 104 ? -12.837 -3.350 -25.993 1.00 90.38 96 LEU B O 1
ATOM 1579 N N . ASN B 1 105 ? -13.695 -2.440 -24.099 1.00 70.68 97 ASN B N 1
ATOM 1580 C CA . ASN B 1 105 ? -12.525 -1.653 -23.734 1.00 71.66 97 ASN B CA 1
ATOM 1581 C C . ASN B 1 105 ? -12.221 -1.860 -22.257 1.00 72.54 97 ASN B C 1
ATOM 1582 O O . ASN B 1 105 ? -13.134 -1.936 -21.426 1.00 74.72 97 ASN B O 1
ATOM 1587 N N . PHE B 1 106 ? -10.936 -1.940 -21.935 1.00 76.69 98 PHE B N 1
ATOM 1588 C CA . PHE B 1 106 ? -10.473 -2.143 -20.572 1.00 82.15 98 PHE B CA 1
ATOM 1589 C C . PHE B 1 106 ? -9.513 -1.027 -20.205 1.00 84.98 98 PHE B C 1
ATOM 1590 O O . PHE B 1 106 ? -8.565 -0.744 -20.945 1.00 89.19 98 PHE B O 1
ATOM 1598 N N . THR B 1 107 ? -9.755 -0.406 -19.055 1.00 82.89 99 THR B N 1
ATOM 1599 C CA . THR B 1 107 ? -9.020 0.785 -18.657 1.00 83.56 99 THR B CA 1
ATOM 1600 C C . THR B 1 107 ? -8.775 0.723 -17.158 1.00 86.74 99 THR B C 1
ATOM 1601 O O . THR B 1 107 ? -9.723 0.661 -16.367 1.00 88.21 99 THR B O 1
ATOM 1605 N N . GLU B 1 108 ? -7.508 0.724 -16.769 1.00 83.33 100 GLU B N 1
ATOM 1606 C CA . GLU B 1 108 ? -7.131 0.783 -15.364 1.00 82.88 100 GLU B CA 1
ATOM 1607 C C . GLU B 1 108 ? -6.873 2.231 -14.964 1.00 86.00 100 GLU B C 1
ATOM 1608 O O . GLU B 1 108 ? -6.083 2.929 -15.611 1.00 91.77 100 GLU B O 1
ATOM 1614 N N . MET B 1 109 ? -7.505 2.666 -13.878 1.00 83.96 101 MET B N 1
ATOM 1615 C CA . MET B 1 109 ? -7.427 4.042 -13.412 1.00 84.20 101 MET B CA 1
ATOM 1616 C C . MET B 1 109 ? -6.643 4.114 -12.109 1.00 88.46 101 MET B C 1
ATOM 1617 O O . MET B 1 109 ? -6.725 3.209 -11.274 1.00 96.32 101 MET B O 1
ATOM 1622 N N . THR B 1 110 ? -5.854 5.173 -11.959 1.00 87.40 102 THR B N 1
ATOM 1623 C CA . THR B 1 110 ? -5.210 5.436 -10.684 1.00 93.54 102 THR B CA 1
ATOM 1624 C C . THR B 1 110 ? -6.256 5.928 -9.690 1.00 93.61 102 THR B C 1
ATOM 1625 O O . THR B 1 110 ? -7.280 6.505 -10.071 1.00 95.20 102 THR B O 1
ATOM 1629 N N . GLY B 1 111 ? -6.000 5.655 -8.407 1.00 92.78 103 GLY B N 1
ATOM 1630 C CA . GLY B 1 111 ? -6.973 5.959 -7.365 1.00 82.62 103 GLY B CA 1
ATOM 1631 C C . GLY B 1 111 ? -7.353 7.424 -7.281 1.00 82.47 103 GLY B C 1
ATOM 1632 O O . GLY B 1 111 ? -8.510 7.753 -6.999 1.00 77.80 103 GLY B O 1
ATOM 1633 N N . ASN B 1 112 ? -6.375 8.325 -7.461 1.00 88.51 104 ASN B N 1
ATOM 1634 C CA . ASN B 1 112 ? -6.655 9.764 -7.417 1.00 94.52 104 ASN B CA 1
ATOM 1635 C C . ASN B 1 112 ? -7.643 10.198 -8.503 1.00 92.07 104 ASN B C 1
ATOM 1636 O O . ASN B 1 112 ? -8.258 11.264 -8.376 1.00 90.57 104 ASN B O 1
ATOM 1641 N N . ASN B 1 113 ? -7.755 9.447 -9.600 1.00 90.70 105 ASN B N 1
ATOM 1642 C CA . ASN B 1 113 ? -8.767 9.701 -10.619 1.00 88.85 105 ASN B CA 1
ATOM 1643 C C . ASN B 1 113 ? -10.005 8.833 -10.451 1.00 84.92 105 ASN B C 1
ATOM 1644 O O . ASN B 1 113 ? -10.683 8.547 -11.445 1.00 88.36 105 ASN B O 1
ATOM 1649 N N . TRP B 1 114 ? -10.338 8.438 -9.221 1.00 81.41 106 TRP B N 1
ATOM 1650 C CA . TRP B 1 114 ? -11.541 7.650 -8.968 1.00 80.25 106 TRP B CA 1
ATOM 1651 C C . TRP B 1 114 ? -12.328 8.274 -7.825 1.00 82.85 106 TRP B C 1
ATOM 1652 O O . TRP B 1 114 ? -11.830 8.349 -6.697 1.00 94.16 106 TRP B O 1
ATOM 1663 N N . GLY B 1 115 ? -13.549 8.718 -8.117 1.00 79.34 107 GLY B N 1
ATOM 1664 C CA . GLY B 1 115 ? -14.403 9.364 -7.136 1.00 78.08 107 GLY B CA 1
ATOM 1665 C C . GLY B 1 115 ? -15.490 8.442 -6.613 1.00 72.76 107 GLY B C 1
ATOM 1666 O O . GLY B 1 115 ? -16.001 7.588 -7.336 1.00 72.05 107 GLY B O 1
ATOM 1667 N N . TYR B 1 116 ? -15.839 8.614 -5.332 1.00 72.38 108 TYR B N 1
ATOM 1668 C CA . TYR B 1 116 ? -16.868 7.769 -4.735 1.00 68.58 108 TYR B CA 1
ATOM 1669 C C . TYR B 1 116 ? -17.358 8.354 -3.416 1.00 77.40 108 TYR B C 1
ATOM 1670 O O . TYR B 1 116 ? -16.560 8.570 -2.497 1.00 84.52 108 TYR B O 1
ATOM 1679 N N . ASP B 1 117 ? -18.667 8.584 -3.303 1.00 74.18 109 ASP B N 1
ATOM 1680 C CA . ASP B 1 117 ? -19.279 9.042 -2.057 1.00 77.17 109 ASP B CA 1
ATOM 1681 C C . ASP B 1 117 ? -18.574 10.291 -1.523 1.00 78.30 109 ASP B C 1
ATOM 1682 O O . ASP B 1 117 ? -18.030 10.313 -0.414 1.00 86.68 109 ASP B O 1
ATOM 1687 N N . HIS B 1 118 ? -18.578 11.331 -2.356 1.00 76.62 110 HIS B N 1
ATOM 1688 C CA . HIS B 1 118 ? -18.082 12.679 -2.078 1.00 88.84 110 HIS B CA 1
ATOM 1689 C C . HIS B 1 118 ? -16.560 12.791 -1.982 1.00 90.43 110 HIS B C 1
ATOM 1690 O O . HIS B 1 118 ? -16.062 13.903 -1.783 1.00 94.12 110 HIS B O 1
ATOM 1697 N N . SER B 1 119 ? -15.801 11.712 -2.165 1.00 89.55 111 SER B N 1
ATOM 1698 C CA . SER B 1 119 ? -14.350 11.801 -2.033 1.00 103.05 111 SER B CA 1
ATOM 1699 C C . SER B 1 119 ? -13.696 11.018 -3.169 1.00 101.48 111 SER B C 1
ATOM 1700 O O . SER B 1 119 ? -14.360 10.536 -4.091 1.00 86.21 111 SER B O 1
ATOM 1703 N N . THR B 1 120 ? -12.376 10.877 -3.080 1.00 113.81 112 THR B N 1
ATOM 1704 C CA . THR B 1 120 ? -11.562 10.185 -4.065 1.00 112.65 112 THR B CA 1
ATOM 1705 C C . THR B 1 120 ? -10.731 9.136 -3.336 1.00 116.77 112 THR B C 1
ATOM 1706 O O . THR B 1 120 ? -10.762 9.037 -2.104 1.00 130.31 112 THR B O 1
ATOM 1710 N N . PHE B 1 121 ? -9.949 8.372 -4.092 1.00 111.53 113 PHE B N 1
ATOM 1711 C CA . PHE B 1 121 ? -9.087 7.354 -3.493 1.00 107.32 113 PHE B CA 1
ATOM 1712 C C . PHE B 1 121 ? -7.614 7.734 -3.622 1.00 126.18 113 PHE B C 1
ATOM 1713 O O . PHE B 1 121 ? -7.278 8.912 -3.741 1.00 134.11 113 PHE B O 1
ATOM 1722 N N . HIS C 1 7 ? -5.096 -4.040 -38.501 1.00 118.78 -1 HIS C N 1
ATOM 1723 C CA . HIS C 1 7 ? -6.316 -4.307 -37.741 1.00 122.23 -1 HIS C CA 1
ATOM 1724 C C . HIS C 1 7 ? -6.544 -3.249 -36.642 1.00 128.79 -1 HIS C C 1
ATOM 1725 O O . HIS C 1 7 ? -6.051 -3.406 -35.523 1.00 136.14 -1 HIS C O 1
ATOM 1727 N N . HIS C 1 8 ? -7.299 -2.188 -36.960 1.00 113.91 0 HIS C N 1
ATOM 1728 C CA . HIS C 1 8 ? -7.447 -1.025 -36.084 1.00 105.22 0 HIS C CA 1
ATOM 1729 C C . HIS C 1 8 ? -8.688 -1.045 -35.194 1.00 104.02 0 HIS C C 1
ATOM 1730 O O . HIS C 1 8 ? -8.651 -0.473 -34.100 1.00 99.10 0 HIS C O 1
ATOM 1737 N N . MET C 1 9 ? -9.782 -1.663 -35.631 1.00 98.74 1 MET C N 1
ATOM 1738 C CA . MET C 1 9 ? -11.006 -1.772 -34.844 1.00 100.66 1 MET C CA 1
ATOM 1739 C C . MET C 1 9 ? -11.498 -0.409 -34.347 1.00 100.48 1 MET C C 1
ATOM 1740 O O . MET C 1 9 ? -11.664 -0.207 -33.141 1.00 94.13 1 MET C O 1
ATOM 1745 N N . PRO C 1 10 ? -11.770 0.535 -35.243 1.00 102.73 2 PRO C N 1
ATOM 1746 C CA . PRO C 1 10 ? -12.209 1.855 -34.773 1.00 95.21 2 PRO C CA 1
ATOM 1747 C C . PRO C 1 10 ? -13.638 1.797 -34.247 1.00 85.15 2 PRO C C 1
ATOM 1748 O O . PRO C 1 10 ? -14.472 1.034 -34.742 1.00 87.22 2 PRO C O 1
ATOM 1752 N N . HIS C 1 11 ? -13.906 2.587 -33.207 1.00 80.66 3 HIS C N 1
ATOM 1753 C CA . HIS C 1 11 ? -15.241 2.661 -32.627 1.00 80.71 3 HIS C CA 1
ATOM 1754 C C . HIS C 1 11 ? -15.572 4.108 -32.283 1.00 75.00 3 HIS C C 1
ATOM 1755 O O . HIS C 1 11 ? -14.724 4.853 -31.782 1.00 77.75 3 HIS C O 1
ATOM 1762 N N . ALA C 1 12 ? -16.821 4.484 -32.526 1.00 63.89 4 ALA C N 1
ATOM 1763 C CA . ALA C 1 12 ? -17.312 5.820 -32.230 1.00 61.61 4 ALA C CA 1
ATOM 1764 C C . ALA C 1 12 ? -18.553 5.690 -31.369 1.00 60.94 4 ALA C C 1
ATOM 1765 O O . ALA C 1 12 ? -19.553 5.106 -31.799 1.00 65.43 4 ALA C O 1
ATOM 1767 N N . LEU C 1 13 ? -18.479 6.206 -30.153 1.00 63.96 5 LEU C N 1
ATOM 1768 C CA . LEU C 1 13 ? -19.634 6.318 -29.278 1.00 67.91 5 LEU C CA 1
ATOM 1769 C C . LEU C 1 13 ? -20.078 7.769 -29.357 1.00 67.11 5 LEU C C 1
ATOM 1770 O O . LEU C 1 13 ? -19.339 8.674 -28.951 1.00 70.91 5 LEU C O 1
ATOM 1775 N N . ILE C 1 14 ? -21.238 7.999 -29.953 1.00 63.56 6 ILE C N 1
ATOM 1776 C CA . ILE C 1 14 ? -21.741 9.347 -30.182 1.00 63.76 6 ILE C CA 1
ATOM 1777 C C . ILE C 1 14 ? -22.871 9.617 -29.203 1.00 63.03 6 ILE C C 1
ATOM 1778 O O . ILE C 1 14 ? -23.924 8.969 -29.257 1.00 65.02 6 ILE C O 1
ATOM 1783 N N . THR C 1 15 ? -22.652 10.571 -28.306 1.00 57.53 7 THR C N 1
ATOM 1784 C CA . THR C 1 15 ? -23.665 11.017 -27.355 1.00 56.61 7 THR C CA 1
ATOM 1785 C C . THR C 1 15 ? -24.119 12.405 -27.799 1.00 61.54 7 THR C C 1
ATOM 1786 O O . THR C 1 15 ? -23.330 13.355 -27.756 1.00 63.26 7 THR C O 1
ATOM 1790 N N . LEU C 1 16 ? -25.366 12.521 -28.259 1.00 59.53 8 LEU C N 1
ATOM 1791 C CA . LEU C 1 16 ? -25.873 13.793 -28.765 1.00 67.43 8 LEU C CA 1
ATOM 1792 C C . LEU C 1 16 ? -27.275 14.043 -28.225 1.00 67.80 8 LEU C C 1
ATOM 1793 O O . LEU C 1 16 ? -28.014 13.107 -27.921 1.00 64.41 8 LEU C O 1
ATOM 1798 N N . SER C 1 17 ? -27.638 15.319 -28.108 1.00 71.37 9 SER C N 1
ATOM 1799 C CA . SER C 1 17 ? -28.889 15.705 -27.465 1.00 76.88 9 SER C CA 1
ATOM 1800 C C . SER C 1 17 ? -29.842 16.408 -28.433 1.00 81.02 9 SER C C 1
ATOM 1801 O O . SER C 1 17 ? -30.619 17.274 -28.032 1.00 91.65 9 SER C O 1
ATOM 1804 N N . ALA C 1 18 ? -29.788 16.061 -29.712 1.00 76.83 10 ALA C N 1
ATOM 1805 C CA . ALA C 1 18 ? -30.734 16.617 -30.667 1.00 78.23 10 ALA C CA 1
ATOM 1806 C C . ALA C 1 18 ? -32.047 15.839 -30.661 1.00 72.20 10 ALA C C 1
ATOM 1807 O O . ALA C 1 18 ? -32.092 14.651 -30.336 1.00 74.93 10 ALA C O 1
ATOM 1809 N N . ASP C 1 19 ? -33.123 16.530 -31.027 1.00 75.42 11 ASP C N 1
ATOM 1810 C CA . ASP C 1 19 ? -34.437 15.919 -31.243 1.00 75.18 11 ASP C CA 1
ATOM 1811 C C . ASP C 1 19 ? -34.491 15.436 -32.694 1.00 79.22 11 ASP C C 1
ATOM 1812 O O . ASP C 1 19 ? -34.856 16.174 -33.612 1.00 83.28 11 ASP C O 1
ATOM 1817 N N . ILE C 1 20 ? -34.127 14.170 -32.907 1.00 73.55 12 ILE C N 1
ATOM 1818 C CA . ILE C 1 20 ? -34.026 13.602 -34.245 1.00 67.36 12 ILE C CA 1
ATOM 1819 C C . ILE C 1 20 ? -34.764 12.268 -34.296 1.00 63.15 12 ILE C C 1
ATOM 1820 O O . ILE C 1 20 ? -35.034 11.637 -33.273 1.00 71.55 12 ILE C O 1
ATOM 1825 N N . THR C 1 21 ? -35.120 11.855 -35.509 1.00 68.31 13 THR C N 1
ATOM 1826 C CA . THR C 1 21 ? -35.809 10.586 -35.685 1.00 63.48 13 THR C CA 1
ATOM 1827 C C . THR C 1 21 ? -34.857 9.417 -35.466 1.00 58.13 13 THR C C 1
ATOM 1828 O O . THR C 1 21 ? -33.635 9.558 -35.502 1.00 68.28 13 THR C O 1
ATOM 1832 N N . GLU C 1 22 ? -35.444 8.244 -35.229 1.00 56.24 14 GLU C N 1
ATOM 1833 C CA . GLU C 1 22 ? -34.647 7.025 -35.159 1.00 58.49 14 GLU C CA 1
ATOM 1834 C C . GLU C 1 22 ? -33.980 6.738 -36.501 1.00 66.01 14 GLU C C 1
ATOM 1835 O O . GLU C 1 22 ? -32.832 6.279 -36.554 1.00 62.30 14 GLU C O 1
ATOM 1841 N N . GLU C 1 23 ? -34.679 7.017 -37.599 1.00 70.13 15 GLU C N 1
ATOM 1842 C CA . GLU C 1 23 ? -34.069 6.845 -38.909 1.00 72.93 15 GLU C CA 1
ATOM 1843 C C . GLU C 1 23 ? -32.811 7.703 -39.048 1.00 73.37 15 GLU C C 1
ATOM 1844 O O . GLU C 1 23 ? -31.769 7.221 -39.511 1.00 57.96 15 GLU C O 1
ATOM 1850 N N . ILE C 1 24 ? -32.877 8.967 -38.618 1.00 77.28 16 ILE C N 1
ATOM 1851 C CA . ILE C 1 24 ? -31.720 9.849 -38.731 1.00 76.57 16 ILE C CA 1
ATOM 1852 C C . ILE C 1 24 ? -30.561 9.329 -37.893 1.00 69.75 16 ILE C C 1
ATOM 1853 O O . ILE C 1 24 ? -29.396 9.399 -38.304 1.00 69.51 16 ILE C O 1
ATOM 1858 N N . LYS C 1 25 ? -30.860 8.788 -36.712 1.00 68.43 17 LYS C N 1
ATOM 1859 C CA . LYS C 1 25 ? -29.813 8.203 -35.873 1.00 67.30 17 LYS C CA 1
ATOM 1860 C C . LYS C 1 25 ? -29.121 7.033 -36.569 1.00 62.36 17 LYS C C 1
ATOM 1861 O O . LYS C 1 25 ? -27.892 6.907 -36.514 1.00 59.99 17 LYS C O 1
ATOM 1867 N N . LYS C 1 26 ? -29.889 6.168 -37.237 1.00 62.88 18 LYS C N 1
ATOM 1868 C CA . LYS C 1 26 ? -29.276 5.106 -38.032 1.00 66.58 18 LYS C CA 1
ATOM 1869 C C . LYS C 1 26 ? -28.389 5.684 -39.127 1.00 62.36 18 LYS C C 1
ATOM 1870 O O . LYS C 1 26 ? -27.325 5.131 -39.433 1.00 63.43 18 LYS C O 1
ATOM 1876 N N . GLU C 1 27 ? -28.832 6.771 -39.761 1.00 67.69 19 GLU C N 1
ATOM 1877 C CA . GLU C 1 27 ? -28.030 7.383 -40.820 1.00 73.17 19 GLU C CA 1
ATOM 1878 C C . GLU C 1 27 ? -26.725 7.933 -40.268 1.00 73.86 19 GLU C C 1
ATOM 1879 O O . GLU C 1 27 ? -25.681 7.851 -40.924 1.00 72.87 19 GLU C O 1
ATOM 1885 N N . ILE C 1 28 ? -26.771 8.508 -39.064 1.00 72.78 20 ILE C N 1
ATOM 1886 C CA . ILE C 1 28 ? -25.558 8.995 -38.420 1.00 67.23 20 ILE C CA 1
ATOM 1887 C C . ILE C 1 28 ? -24.607 7.837 -38.150 1.00 68.88 20 ILE C C 1
ATOM 1888 O O . ILE C 1 28 ? -23.418 7.896 -38.478 1.00 79.17 20 ILE C O 1
ATOM 1893 N N . ALA C 1 29 ? -25.126 6.755 -37.565 1.00 63.11 21 ALA C N 1
ATOM 1894 C CA . ALA C 1 29 ? -24.299 5.578 -37.318 1.00 55.96 21 ALA C CA 1
ATOM 1895 C C . ALA C 1 29 ? -23.724 5.022 -38.614 1.00 64.24 21 ALA C C 1
ATOM 1896 O O . ALA C 1 29 ? -22.541 4.662 -38.673 1.00 69.99 21 ALA C O 1
ATOM 1898 N N . HIS C 1 30 ? -24.558 4.929 -39.655 1.00 62.04 22 HIS C N 1
ATOM 1899 C CA . HIS C 1 30 ? -24.103 4.430 -40.951 1.00 67.31 22 HIS C CA 1
ATOM 1900 C C . HIS C 1 30 ? -22.973 5.297 -41.493 1.00 72.55 22 HIS C C 1
ATOM 1901 O O . HIS C 1 30 ? -21.932 4.788 -41.931 1.00 73.62 22 HIS C O 1
ATOM 1908 N N . GLU C 1 31 ? -23.174 6.618 -41.489 1.00 74.74 23 GLU C N 1
ATOM 1909 C CA . GLU C 1 31 ? -22.146 7.529 -41.974 1.00 79.48 23 GLU C CA 1
ATOM 1910 C C . GLU C 1 31 ? -20.919 7.505 -41.074 1.00 78.31 23 GLU C C 1
ATOM 1911 O O . GLU C 1 31 ? -19.783 7.602 -41.555 1.00 84.99 23 GLU C O 1
ATOM 1917 N N . SER C 1 32 ? -21.130 7.362 -39.766 1.00 75.77 24 SER C N 1
ATOM 1918 C CA . SER C 1 32 ? -20.007 7.337 -38.838 1.00 71.03 24 SER C CA 1
ATOM 1919 C C . SER C 1 32 ? -19.030 6.225 -39.188 1.00 80.45 24 SER C C 1
ATOM 1920 O O . SER C 1 32 ? -17.817 6.455 -39.247 1.00 91.19 24 SER C O 1
ATOM 1923 N N . MET C 1 33 ? -19.541 5.026 -39.480 1.00 75.02 25 MET C N 1
ATOM 1924 C CA . MET C 1 33 ? -18.659 3.908 -39.814 1.00 81.13 25 MET C CA 1
ATOM 1925 C C . MET C 1 33 ? -17.913 4.164 -41.123 1.00 95.41 25 MET C C 1
ATOM 1926 O O . MET C 1 33 ? -16.741 3.791 -41.266 1.00 102.07 25 MET C O 1
ATOM 1931 N N . LYS C 1 34 ? -18.582 4.788 -42.091 1.00 96.00 26 LYS C N 1
ATOM 1932 C CA . LYS C 1 34 ? -17.916 5.185 -43.324 1.00 94.12 26 LYS C CA 1
ATOM 1933 C C . LYS C 1 34 ? -16.791 6.180 -43.046 1.00 92.44 26 LYS C C 1
ATOM 1934 O O . LYS C 1 34 ? -15.701 6.076 -43.625 1.00 92.91 26 LYS C O 1
ATOM 1940 N N . ILE C 1 35 ? -17.051 7.169 -42.182 1.00 83.87 27 ILE C N 1
ATOM 1941 C CA . ILE C 1 35 ? -16.023 8.143 -41.818 1.00 91.47 27 ILE C CA 1
ATOM 1942 C C . ILE C 1 35 ? -14.837 7.440 -41.177 1.00 91.44 27 ILE C C 1
ATOM 1943 O O . ILE C 1 35 ? -13.674 7.755 -41.457 1.00 104.81 27 ILE C O 1
ATOM 1948 N N . LEU C 1 36 ? -15.118 6.516 -40.265 1.00 78.72 28 LEU C N 1
ATOM 1949 C CA . LEU C 1 36 ? -14.054 5.741 -39.647 1.00 82.13 28 LEU C CA 1
ATOM 1950 C C . LEU C 1 36 ? -13.269 4.992 -40.705 1.00 81.49 28 LEU C C 1
ATOM 1951 O O . LEU C 1 36 ? -12.034 5.052 -40.749 1.00 86.60 28 LEU C O 1
ATOM 1956 N N . SER C 1 37 ? -13.982 4.305 -41.593 1.00 84.89 29 SER C N 1
ATOM 1957 C CA . SER C 1 37 ? -13.304 3.519 -42.608 1.00 102.05 29 SER C CA 1
ATOM 1958 C C . SER C 1 37 ? -12.504 4.410 -43.546 1.00 105.80 29 SER C C 1
ATOM 1959 O O . SER C 1 37 ? -11.354 4.098 -43.869 1.00 115.50 29 SER C O 1
ATOM 1962 N N . GLU C 1 38 ? -13.064 5.555 -43.949 1.00 102.76 30 GLU C N 1
ATOM 1963 C CA . GLU C 1 38 ? -12.366 6.388 -44.931 1.00 102.76 30 GLU C CA 1
ATOM 1964 C C . GLU C 1 38 ? -11.157 7.097 -44.327 1.00 104.23 30 GLU C C 1
ATOM 1965 O O . GLU C 1 38 ? -10.086 7.108 -44.936 1.00 102.48 30 GLU C O 1
ATOM 1971 N N . VAL C 1 39 ? -11.280 7.643 -43.117 1.00 110.56 31 VAL C N 1
ATOM 1972 C CA . VAL C 1 39 ? -10.215 8.495 -42.582 1.00 110.10 31 VAL C CA 1
ATOM 1973 C C . VAL C 1 39 ? -9.130 7.677 -41.888 1.00 112.67 31 VAL C C 1
ATOM 1974 O O . VAL C 1 39 ? -7.939 7.933 -42.087 1.00 114.79 31 VAL C O 1
ATOM 1978 N N . ILE C 1 40 ? -9.488 6.675 -41.078 1.00 115.23 32 ILE C N 1
ATOM 1979 C CA . ILE C 1 40 ? -8.448 5.840 -40.479 1.00 118.95 32 ILE C CA 1
ATOM 1980 C C . ILE C 1 40 ? -7.858 4.893 -41.512 1.00 126.37 32 ILE C C 1
ATOM 1981 O O . ILE C 1 40 ? -6.741 4.391 -41.331 1.00 123.15 32 ILE C O 1
ATOM 1986 N N . GLY C 1 41 ? -8.556 4.699 -42.628 1.00 134.99 33 GLY C N 1
ATOM 1987 C CA . GLY C 1 41 ? -8.009 3.980 -43.763 1.00 144.61 33 GLY C CA 1
ATOM 1988 C C . GLY C 1 41 ? -8.226 2.489 -43.738 1.00 143.89 33 GLY C C 1
ATOM 1989 O O . GLY C 1 41 ? -7.571 1.771 -44.502 1.00 151.27 33 GLY C O 1
ATOM 1990 N N . LYS C 1 42 ? -9.123 2.007 -42.889 1.00 134.87 34 LYS C N 1
ATOM 1991 C CA . LYS C 1 42 ? -9.396 0.594 -42.684 1.00 128.31 34 LYS C CA 1
ATOM 1992 C C . LYS C 1 42 ? -10.638 0.156 -43.448 1.00 125.35 34 LYS C C 1
ATOM 1993 O O . LYS C 1 42 ? -11.425 0.981 -43.915 1.00 117.00 34 LYS C O 1
ATOM 1995 N N . PRO C 1 43 ? -10.837 -1.156 -43.613 1.00 126.28 35 PRO C N 1
ATOM 1996 C CA . PRO C 1 43 ? -12.111 -1.655 -44.156 1.00 115.29 35 PRO C CA 1
ATOM 1997 C C . PRO C 1 43 ? -13.250 -1.494 -43.157 1.00 109.47 35 PRO C C 1
ATOM 1998 O O . PRO C 1 43 ? -13.072 -1.658 -41.945 1.00 106.86 35 PRO C O 1
ATOM 2002 N N . ILE C 1 44 ? -14.436 -1.180 -43.688 1.00 103.06 36 ILE C N 1
ATOM 2003 C CA . ILE C 1 44 ? -15.566 -0.801 -42.853 1.00 95.41 36 ILE C CA 1
ATOM 2004 C C . ILE C 1 44 ? -16.089 -1.970 -42.024 1.00 97.47 36 ILE C C 1
ATOM 2005 O O . ILE C 1 44 ? -16.746 -1.745 -41.000 1.00 95.36 36 ILE C O 1
ATOM 2010 N N . SER C 1 45 ? -15.749 -3.211 -42.389 1.00 95.30 37 SER C N 1
ATOM 2011 C CA . SER C 1 45 ? -16.298 -4.373 -41.692 1.00 91.27 37 SER C CA 1
ATOM 2012 C C . SER C 1 45 ? -15.957 -4.412 -40.204 1.00 88.18 37 SER C C 1
ATOM 2013 O O . SER C 1 45 ? -16.618 -5.141 -39.457 1.00 90.40 37 SER C O 1
ATOM 2016 N N . TYR C 1 46 ? -14.924 -3.692 -39.764 1.00 89.18 38 TYR C N 1
ATOM 2017 C CA . TYR C 1 46 ? -14.562 -3.603 -38.351 1.00 81.46 38 TYR C CA 1
ATOM 2018 C C . TYR C 1 46 ? -14.802 -2.217 -37.770 1.00 82.75 38 TYR C C 1
ATOM 2019 O O . TYR C 1 46 ? -14.306 -1.915 -36.682 1.00 85.46 38 TYR C O 1
ATOM 2028 N N . CYS C 1 47 ? -15.489 -1.346 -38.496 1.00 87.17 39 CYS C N 1
ATOM 2029 C CA . CYS C 1 47 ? -15.873 -0.051 -37.959 1.00 85.18 39 CYS C CA 1
ATOM 2030 C C . CYS C 1 47 ? -17.230 -0.188 -37.275 1.00 82.91 39 CYS C C 1
ATOM 2031 O O . CYS C 1 47 ? -18.125 -0.881 -37.769 1.00 84.73 39 CYS C O 1
ATOM 2034 N N . ALA C 1 48 ? -17.367 0.443 -36.113 1.00 85.00 40 ALA C N 1
ATOM 2035 C CA . ALA C 1 48 ? -18.549 0.262 -35.284 1.00 79.09 40 ALA C CA 1
ATOM 2036 C C . ALA C 1 48 ? -18.960 1.600 -34.686 1.00 75.63 40 ALA C C 1
ATOM 2037 O O . ALA C 1 48 ? -18.129 2.493 -34.501 1.00 74.02 40 ALA C O 1
ATOM 2039 N N . THR C 1 49 ? -20.250 1.732 -34.378 1.00 69.92 41 THR C N 1
ATOM 2040 C CA . THR C 1 49 ? -20.755 2.999 -33.867 1.00 72.26 41 THR C CA 1
ATOM 2041 C C . THR C 1 49 ? -22.027 2.773 -33.054 1.00 71.59 41 THR C C 1
ATOM 2042 O O . THR C 1 49 ? -22.879 1.957 -33.426 1.00 67.63 41 THR C O 1
ATOM 2046 N N . GLN C 1 50 ? -22.128 3.494 -31.938 1.00 62.14 42 GLN C N 1
ATOM 2047 C CA . GLN C 1 50 ? -23.341 3.572 -31.133 1.00 63.31 42 GLN C CA 1
ATOM 2048 C C . GLN C 1 50 ? -23.768 5.029 -31.010 1.00 61.12 42 GLN C C 1
ATOM 2049 O O . GLN C 1 50 ? -22.952 5.888 -30.656 1.00 67.25 42 GLN C O 1
ATOM 2055 N N . VAL C 1 51 ? -25.044 5.296 -31.274 1.00 60.50 43 VAL C N 1
ATOM 2056 C CA . VAL C 1 51 ? -25.628 6.630 -31.162 1.00 58.31 43 VAL C CA 1
ATOM 2057 C C . VAL C 1 51 ? -26.523 6.629 -29.925 1.00 59.99 43 VAL C C 1
ATOM 2058 O O . VAL C 1 51 ? -27.463 5.832 -29.831 1.00 54.52 43 VAL C O 1
ATOM 2062 N N . VAL C 1 52 ? -26.224 7.511 -28.971 1.00 57.24 44 VAL C N 1
ATOM 2063 C CA . VAL C 1 52 ? -26.902 7.562 -27.679 1.00 55.20 44 VAL C CA 1
ATOM 2064 C C . VAL C 1 52 ? -27.581 8.921 -27.542 1.00 56.23 44 VAL C C 1
ATOM 2065 O O . VAL C 1 52 ? -26.942 9.963 -27.721 1.00 65.20 44 VAL C O 1
ATOM 2069 N N . THR C 1 53 ? -28.876 8.910 -27.253 1.00 58.55 45 THR C N 1
ATOM 2070 C CA . THR C 1 53 ? -29.612 10.150 -27.048 1.00 64.44 45 THR C CA 1
ATOM 2071 C C . THR C 1 53 ? -29.450 10.645 -25.611 1.00 66.65 45 THR C C 1
ATOM 2072 O O . THR C 1 53 ? -29.606 9.884 -24.652 1.00 60.40 45 THR C O 1
ATOM 2076 N N . SER C 1 54 ? -29.096 11.920 -25.468 1.00 67.61 46 SER C N 1
ATOM 2077 C CA . SER C 1 54 ? -28.834 12.534 -24.177 1.00 57.47 46 SER C CA 1
ATOM 2078 C C . SER C 1 54 ? -29.606 13.839 -24.034 1.00 60.86 46 SER C C 1
ATOM 2079 O O . SER C 1 54 ? -30.268 14.310 -24.961 1.00 64.16 46 SER C O 1
ATOM 2082 N N . VAL C 1 55 ? -29.532 14.403 -22.835 1.00 64.97 47 VAL C N 1
ATOM 2083 C CA . VAL C 1 55 ? -29.883 15.793 -22.566 1.00 63.98 47 VAL C CA 1
ATOM 2084 C C . VAL C 1 55 ? -28.581 16.536 -22.307 1.00 70.83 47 VAL C C 1
ATOM 2085 O O . VAL C 1 55 ? -27.780 16.116 -21.459 1.00 70.20 47 VAL C O 1
ATOM 2089 N N . GLY C 1 56 ? -28.365 17.638 -23.026 1.00 64.10 48 GLY C N 1
ATOM 2090 C CA . GLY C 1 56 ? -27.042 18.216 -23.106 1.00 62.98 48 GLY C CA 1
ATOM 2091 C C . GLY C 1 56 ? -27.060 19.725 -22.994 1.00 67.01 48 GLY C C 1
ATOM 2092 O O . GLY C 1 56 ? -28.076 20.389 -23.210 1.00 71.25 48 GLY C O 1
ATOM 2093 N N . GLY C 1 57 ? -25.896 20.252 -22.649 1.00 72.60 49 GLY C N 1
ATOM 2094 C CA . GLY C 1 57 ? -25.733 21.683 -22.520 1.00 83.07 49 GLY C CA 1
ATOM 2095 C C . GLY C 1 57 ? -24.331 22.095 -22.898 1.00 85.62 49 GLY C C 1
ATOM 2096 O O . GLY C 1 57 ? -23.399 21.282 -22.924 1.00 79.52 49 GLY C O 1
ATOM 2097 N N . PHE C 1 58 ? -24.197 23.379 -23.208 1.00 93.24 50 PHE C N 1
ATOM 2098 C CA . PHE C 1 58 ? -22.906 23.954 -23.542 1.00 96.54 50 PHE C CA 1
ATOM 2099 C C . PHE C 1 58 ? -22.942 25.383 -23.026 1.00 99.05 50 PHE C C 1
ATOM 2100 O O . PHE C 1 58 ? -23.904 26.107 -23.305 1.00 101.98 50 PHE C O 1
ATOM 2108 N N . GLY C 1 59 ? -21.910 25.785 -22.291 1.00 98.41 51 GLY C N 1
ATOM 2109 C CA . GLY C 1 59 ? -21.877 27.136 -21.747 1.00 96.54 51 GLY C CA 1
ATOM 2110 C C . GLY C 1 59 ? -22.992 27.454 -20.773 1.00 101.96 51 GLY C C 1
ATOM 2111 O O . GLY C 1 59 ? -23.496 28.583 -20.760 1.00 110.88 51 GLY C O 1
ATOM 2112 N N . GLY C 1 60 ? -23.387 26.486 -19.947 1.00 103.99 52 GLY C N 1
ATOM 2113 C CA . GLY C 1 60 ? -24.428 26.690 -18.961 1.00 105.53 52 GLY C CA 1
ATOM 2114 C C . GLY C 1 60 ? -25.849 26.686 -19.486 1.00 106.44 52 GLY C C 1
ATOM 2115 O O . GLY C 1 60 ? -26.784 26.707 -18.675 1.00 110.74 52 GLY C O 1
ATOM 2116 N N . LYS C 1 61 ? -26.051 26.649 -20.803 1.00 102.79 53 LYS C N 1
ATOM 2117 C CA . LYS C 1 61 ? -27.374 26.664 -21.416 1.00 94.67 53 LYS C CA 1
ATOM 2118 C C . LYS C 1 61 ? -27.694 25.308 -22.029 1.00 93.67 53 LYS C C 1
ATOM 2119 O O . LYS C 1 61 ? -26.801 24.585 -22.479 1.00 94.12 53 LYS C O 1
ATOM 2121 N N . ILE C 1 62 ? -28.982 24.973 -22.055 1.00 92.70 54 ILE C N 1
ATOM 2122 C CA . ILE C 1 62 ? -29.450 23.749 -22.701 1.00 84.19 54 ILE C CA 1
ATOM 2123 C C . ILE C 1 62 ? -29.614 23.994 -24.198 1.00 88.93 54 ILE C C 1
ATOM 2124 O O . ILE C 1 62 ? -30.444 24.808 -24.620 1.00 88.67 54 ILE C O 1
ATOM 2129 N N . VAL C 1 63 ? -28.826 23.276 -25.001 1.00 88.02 55 VAL C N 1
ATOM 2130 C CA . VAL C 1 63 ? -28.785 23.445 -26.449 1.00 85.86 55 VAL C CA 1
ATOM 2131 C C . VAL C 1 63 ? -28.373 22.116 -27.064 1.00 88.37 55 VAL C C 1
ATOM 2132 O O . VAL C 1 63 ? -27.758 21.274 -26.405 1.00 87.48 55 VAL C O 1
ATOM 2136 N N . LYS C 1 64 ? -28.746 21.906 -28.330 1.00 90.35 56 LYS C N 1
ATOM 2137 C CA . LYS C 1 64 ? -28.297 20.699 -29.014 1.00 88.06 56 LYS C CA 1
ATOM 2138 C C . LYS C 1 64 ? -26.778 20.680 -29.091 1.00 85.54 56 LYS C C 1
ATOM 2139 O O . LYS C 1 64 ? -26.143 21.650 -29.519 1.00 85.25 56 LYS C O 1
ATOM 2145 N N . SER C 1 65 ? -26.205 19.569 -28.655 1.00 80.03 57 SER C N 1
ATOM 2146 C CA . SER C 1 65 ? -24.773 19.452 -28.485 1.00 79.72 57 SER C CA 1
ATOM 2147 C C . SER C 1 65 ? -24.427 17.978 -28.582 1.00 74.21 57 SER C C 1
ATOM 2148 O O . SER C 1 65 ? -25.309 17.116 -28.693 1.00 68.48 57 SER C O 1
ATOM 2151 N N . ALA C 1 66 ? -23.130 17.686 -28.553 1.00 71.11 58 ALA C N 1
ATOM 2152 C CA . ALA C 1 66 ? -22.710 16.302 -28.687 1.00 69.00 58 ALA C CA 1
ATOM 2153 C C . ALA C 1 66 ? -21.350 16.107 -28.037 1.00 68.82 58 ALA C C 1
ATOM 2154 O O . ALA C 1 66 ? -20.571 17.049 -27.851 1.00 72.79 58 ALA C O 1
ATOM 2156 N N . PHE C 1 67 ? -21.080 14.850 -27.715 1.00 62.80 59 PHE C N 1
ATOM 2157 C CA . PHE C 1 67 ? -19.772 14.386 -27.295 1.00 68.02 59 PHE C CA 1
ATOM 2158 C C . PHE C 1 67 ? -19.520 13.085 -28.038 1.00 69.80 59 PHE C C 1
ATOM 2159 O O . PHE C 1 67 ? -20.394 12.214 -28.078 1.00 73.45 59 PHE C O 1
ATOM 2167 N N . ILE C 1 68 ? -18.358 12.985 -28.674 1.00 70.35 60 ILE C N 1
ATOM 2168 C CA . ILE C 1 68 ? -18.015 11.878 -29.556 1.00 71.61 60 ILE C CA 1
ATOM 2169 C C . ILE C 1 68 ? -16.753 11.223 -29.022 1.00 74.59 60 ILE C C 1
ATOM 2170 O O . ILE C 1 68 ? -15.689 11.852 -28.984 1.00 87.72 60 ILE C O 1
ATOM 2175 N N . ASP C 1 69 ? -16.870 9.972 -28.602 1.00 71.59 61 ASP C N 1
ATOM 2176 C CA . ASP C 1 69 ? -15.763 9.218 -28.023 1.00 77.93 61 ASP C CA 1
ATOM 2177 C C . ASP C 1 69 ? -15.240 8.269 -29.098 1.00 73.82 61 ASP C C 1
ATOM 2178 O O . ASP C 1 69 ? -15.874 7.253 -29.401 1.00 71.02 61 ASP C O 1
ATOM 2183 N N . ILE C 1 70 ? -14.087 8.612 -29.686 1.00 65.62 62 ILE C N 1
ATOM 2184 C CA . ILE C 1 70 ? -13.470 7.826 -30.749 1.00 65.72 62 ILE C CA 1
ATOM 2185 C C . ILE C 1 70 ? -12.349 6.984 -30.160 1.00 81.08 62 ILE C C 1
ATOM 2186 O O . ILE C 1 70 ? -11.432 7.512 -29.512 1.00 90.71 62 ILE C O 1
ATOM 2191 N N . LYS C 1 71 ? -12.401 5.675 -30.402 1.00 81.94 63 LYS C N 1
ATOM 2192 C CA . LYS C 1 71 ? -11.431 4.768 -29.806 1.00 87.48 63 LYS C CA 1
ATOM 2193 C C . LYS C 1 71 ? -11.030 3.686 -30.800 1.00 85.47 63 LYS C C 1
ATOM 2194 O O . LYS C 1 71 ? -11.876 3.167 -31.534 1.00 81.77 63 LYS C O 1
ATOM 2200 N N . SER C 1 72 ? -9.747 3.324 -30.791 1.00 81.68 64 SER C N 1
ATOM 2201 C CA . SER C 1 72 ? -9.238 2.266 -31.656 1.00 77.44 64 SER C CA 1
ATOM 2202 C C . SER C 1 72 ? -7.902 1.789 -31.108 1.00 82.87 64 SER C C 1
ATOM 2203 O O . SER C 1 72 ? -7.325 2.390 -30.200 1.00 97.45 64 SER C O 1
ATOM 2206 N N . ILE C 1 73 ? -7.407 0.708 -31.696 1.00 81.52 65 ILE C N 1
ATOM 2207 C CA . ILE C 1 73 ? -6.081 0.178 -31.348 1.00 112.08 65 ILE C CA 1
ATOM 2208 C C . ILE C 1 73 ? -5.088 0.901 -32.252 1.00 120.48 65 ILE C C 1
ATOM 2209 O O . ILE C 1 73 ? -4.650 0.398 -33.289 1.00 130.05 65 ILE C O 1
ATOM 2214 N N . SER C 1 74 ? -4.758 2.141 -31.865 1.00 120.20 66 SER C N 1
ATOM 2215 C CA . SER C 1 74 ? -3.895 3.026 -32.645 1.00 122.72 66 SER C CA 1
ATOM 2216 C C . SER C 1 74 ? -4.521 3.299 -34.007 1.00 121.70 66 SER C C 1
ATOM 2217 O O . SER C 1 74 ? -5.665 2.907 -34.268 1.00 115.76 66 SER C O 1
ATOM 2220 N N . GLY C 1 75 ? -3.795 3.998 -34.871 1.00 122.78 67 GLY C N 1
ATOM 2221 C CA . GLY C 1 75 ? -4.343 4.413 -36.144 1.00 118.83 67 GLY C CA 1
ATOM 2222 C C . GLY C 1 75 ? -5.010 5.764 -36.106 1.00 111.03 67 GLY C C 1
ATOM 2223 O O . GLY C 1 75 ? -5.555 6.203 -37.125 1.00 108.75 67 GLY C O 1
ATOM 2224 N N . LEU C 1 76 ? -4.987 6.429 -34.954 1.00 107.60 68 LEU C N 1
ATOM 2225 C CA . LEU C 1 76 ? -5.571 7.749 -34.773 1.00 103.53 68 LEU C CA 1
ATOM 2226 C C . LEU C 1 76 ? -4.548 8.865 -34.878 1.00 106.01 68 LEU C C 1
ATOM 2227 O O . LEU C 1 76 ? -4.903 9.969 -35.301 1.00 105.70 68 LEU C O 1
ATOM 2232 N N . LYS C 1 77 ? -3.303 8.606 -34.471 1.00 103.75 69 LYS C N 1
ATOM 2233 C CA . LYS C 1 77 ? -2.243 9.610 -34.479 1.00 118.59 69 LYS C CA 1
ATOM 2234 C C . LYS C 1 77 ? -2.188 10.330 -35.822 1.00 126.86 69 LYS C C 1
ATOM 2235 O O . LYS C 1 77 ? -1.891 9.715 -36.851 1.00 115.34 69 LYS C O 1
ATOM 2237 N N . GLY C 1 78 ? -2.514 11.625 -35.822 1.00 122.69 70 GLY C N 1
ATOM 2238 C CA . GLY C 1 78 ? -2.492 12.451 -37.011 1.00 122.91 70 GLY C CA 1
ATOM 2239 C C . GLY C 1 78 ? -3.812 12.570 -37.744 1.00 118.50 70 GLY C C 1
ATOM 2240 O O . GLY C 1 78 ? -4.000 13.523 -38.510 1.00 124.10 70 GLY C O 1
ATOM 2241 N N . LYS C 1 79 ? -4.739 11.648 -37.523 1.00 110.52 71 LYS C N 1
ATOM 2242 C CA . LYS C 1 79 ? -6.017 11.682 -38.209 1.00 104.22 71 LYS C CA 1
ATOM 2243 C C . LYS C 1 79 ? -7.089 12.435 -37.430 1.00 103.75 71 LYS C C 1
ATOM 2244 O O . LYS C 1 79 ? -8.195 12.604 -37.951 1.00 99.41 71 LYS C O 1
ATOM 2246 N N . GLN C 1 80 ? -6.782 12.909 -36.214 1.00 107.28 72 GLN C N 1
ATOM 2247 C CA . GLN C 1 80 ? -7.799 13.535 -35.363 1.00 110.16 72 GLN C CA 1
ATOM 2248 C C . GLN C 1 80 ? -8.380 14.790 -36.002 1.00 117.32 72 GLN C C 1
ATOM 2249 O O . GLN C 1 80 ? -9.597 15.012 -35.949 1.00 115.85 72 GLN C O 1
ATOM 2255 N N . GLU C 1 81 ? -7.525 15.621 -36.607 1.00 120.63 73 GLU C N 1
ATOM 2256 C CA . GLU C 1 81 ? -7.992 16.843 -37.252 1.00 118.39 73 GLU C CA 1
ATOM 2257 C C . GLU C 1 81 ? -9.031 16.525 -38.305 1.00 112.38 73 GLU C C 1
ATOM 2258 O O . GLU C 1 81 ? -10.137 17.078 -38.298 1.00 104.41 73 GLU C O 1
ATOM 2264 N N . GLY C 1 82 ? -8.694 15.602 -39.203 1.00 114.56 74 GLY C N 1
ATOM 2265 C CA . GLY C 1 82 ? -9.632 15.200 -40.235 1.00 115.85 74 GLY C CA 1
ATOM 2266 C C . GLY C 1 82 ? -10.891 14.575 -39.670 1.00 107.37 74 GLY C C 1
ATOM 2267 O O . GLY C 1 82 ? -11.991 14.802 -40.182 1.00 108.69 74 GLY C O 1
ATOM 2268 N N . LEU C 1 83 ? -10.752 13.780 -38.604 1.00 98.81 75 LEU C N 1
ATOM 2269 C CA . LEU C 1 83 ? -11.921 13.130 -38.017 1.00 98.31 75 LEU C CA 1
ATOM 2270 C C . LEU C 1 83 ? -12.892 14.144 -37.418 1.00 88.46 75 LEU C C 1
ATOM 2271 O O . LEU C 1 83 ? -14.105 14.035 -37.623 1.00 91.71 75 LEU C O 1
ATOM 2276 N N . SER C 1 84 ? -12.377 15.160 -36.720 1.00 88.79 76 SER C N 1
ATOM 2277 C CA . SER C 1 84 ? -13.246 16.185 -36.145 1.00 99.76 76 SER C CA 1
ATOM 2278 C C . SER C 1 84 ? -14.035 16.910 -37.226 1.00 105.54 76 SER C C 1
ATOM 2279 O O . SER C 1 84 ? -15.223 17.203 -37.050 1.00 102.95 76 SER C O 1
ATOM 2282 N N . ASP C 1 85 ? -13.385 17.208 -38.349 1.00 109.57 77 ASP C N 1
ATOM 2283 C CA . ASP C 1 85 ? -14.041 17.943 -39.421 1.00 115.64 77 ASP C CA 1
ATOM 2284 C C . ASP C 1 85 ? -15.210 17.162 -40.012 1.00 112.42 77 ASP C C 1
ATOM 2285 O O . ASP C 1 85 ? -16.279 17.730 -40.271 1.00 114.50 77 ASP C O 1
ATOM 2290 N N . ARG C 1 86 ? -15.040 15.856 -40.213 1.00 106.06 78 ARG C N 1
ATOM 2291 C CA . ARG C 1 86 ? -16.108 15.073 -40.826 1.00 95.58 78 ARG C CA 1
ATOM 2292 C C . ARG C 1 86 ? -17.287 14.898 -39.870 1.00 99.67 78 ARG C C 1
ATOM 2293 O O . ARG C 1 86 ? -18.445 15.045 -40.277 1.00 109.30 78 ARG C O 1
ATOM 2301 N N . TYR C 1 87 ? -17.018 14.601 -38.593 1.00 91.53 79 TYR C N 1
ATOM 2302 C CA . TYR C 1 87 ? -18.104 14.418 -37.631 1.00 89.85 79 TYR C CA 1
ATOM 2303 C C . TYR C 1 87 ? -18.862 15.721 -37.385 1.00 84.28 79 TYR C C 1
ATOM 2304 O O . TYR C 1 87 ? -20.095 15.718 -37.268 1.00 82.10 79 TYR C O 1
ATOM 2313 N N . CYS C 1 88 ? -18.147 16.843 -37.305 1.00 86.23 80 CYS C N 1
ATOM 2314 C CA . CYS C 1 88 ? -18.823 18.113 -37.073 1.00 93.76 80 CYS C CA 1
ATOM 2315 C C . CYS C 1 88 ? -19.725 18.465 -38.244 1.00 96.96 80 CYS C C 1
ATOM 2316 O O . CYS C 1 88 ? -20.832 18.978 -38.047 1.00 97.28 80 CYS C O 1
ATOM 2319 N N . LYS C 1 89 ? -19.273 18.177 -39.471 1.00 99.69 81 LYS C N 1
ATOM 2320 C CA . LYS C 1 89 ? -20.119 18.376 -40.644 1.00 104.73 81 LYS C CA 1
ATOM 2321 C C . LYS C 1 89 ? -21.259 17.369 -40.671 1.00 97.68 81 LYS C C 1
ATOM 2322 O O . LYS C 1 89 ? -22.385 17.708 -41.048 1.00 99.28 81 LYS C O 1
ATOM 2324 N N . LEU C 1 90 ? -20.998 16.134 -40.242 1.00 87.90 82 LEU C N 1
ATOM 2325 C CA . LEU C 1 90 ? -22.057 15.134 -40.210 1.00 80.72 82 LEU C CA 1
ATOM 2326 C C . LEU C 1 90 ? -23.155 15.550 -39.242 1.00 75.50 82 LEU C C 1
ATOM 2327 O O . LEU C 1 90 ? -24.339 15.558 -39.598 1.00 71.29 82 LEU C O 1
ATOM 2332 N N . LEU C 1 91 ? -22.782 15.894 -38.007 1.00 79.08 83 LEU C N 1
ATOM 2333 C CA . LEU C 1 91 ? -23.787 16.278 -37.016 1.00 82.94 83 LEU C CA 1
ATOM 2334 C C . LEU C 1 91 ? -24.467 17.604 -37.355 1.00 84.69 83 LEU C C 1
ATOM 2335 O O . LEU C 1 91 ? -25.634 17.805 -36.998 1.00 80.29 83 LEU C O 1
ATOM 2340 N N . GLU C 1 92 ? -23.768 18.522 -38.022 1.00 80.03 84 GLU C N 1
ATOM 2341 C CA . GLU C 1 92 ? -24.432 19.733 -38.488 1.00 87.30 84 GLU C CA 1
ATOM 2342 C C . GLU C 1 92 ? -25.464 19.398 -39.555 1.00 96.11 84 GLU C C 1
ATOM 2343 O O . GLU C 1 92 ? -26.600 19.887 -39.519 1.00 98.50 84 GLU C O 1
ATOM 2345 N N . GLN C 1 93 ? -25.078 18.553 -40.510 1.00 97.70 85 GLN C N 1
ATOM 2346 C CA . GLN C 1 93 ? -25.938 18.247 -41.645 1.00 99.23 85 GLN C CA 1
ATOM 2347 C C . GLN C 1 93 ? -27.137 17.384 -41.249 1.00 93.56 85 GLN C C 1
ATOM 2348 O O . GLN C 1 93 ? -28.255 17.634 -41.715 1.00 93.25 85 GLN C O 1
ATOM 2354 N N . LYS C 1 94 ? -26.940 16.373 -40.388 1.00 78.91 86 LYS C N 1
ATOM 2355 C CA . LYS C 1 94 ? -28.023 15.442 -40.065 1.00 72.47 86 LYS C CA 1
ATOM 2356 C C . LYS C 1 94 ? -28.819 15.840 -38.834 1.00 83.28 86 LYS C C 1
ATOM 2357 O O . LYS C 1 94 ? -29.983 15.439 -38.715 1.00 86.45 86 LYS C O 1
ATOM 2363 N N . ALA C 1 95 ? -28.223 16.600 -37.911 1.00 85.00 87 ALA C N 1
ATOM 2364 C CA . ALA C 1 95 ? -28.871 16.928 -36.651 1.00 81.89 87 ALA C CA 1
ATOM 2365 C C . ALA C 1 95 ? -28.893 18.417 -36.340 1.00 85.33 87 ALA C C 1
ATOM 2366 O O . ALA C 1 95 ? -29.448 18.805 -35.302 1.00 91.18 87 ALA C O 1
ATOM 2368 N N . GLY C 1 96 ? -28.303 19.253 -37.189 1.00 82.10 88 GLY C N 1
ATOM 2369 C CA . GLY C 1 96 ? -28.286 20.685 -36.966 1.00 86.00 88 GLY C CA 1
ATOM 2370 C C . GLY C 1 96 ? -27.466 21.155 -35.785 1.00 86.98 88 GLY C C 1
ATOM 2371 O O . GLY C 1 96 ? -27.702 22.258 -35.284 1.00 88.52 88 GLY C O 1
ATOM 2372 N N . ILE C 1 97 ? -26.490 20.366 -35.340 1.00 81.69 89 ILE C N 1
ATOM 2373 C CA . ILE C 1 97 ? -25.667 20.722 -34.190 1.00 84.47 89 ILE C CA 1
ATOM 2374 C C . ILE C 1 97 ? -24.509 21.591 -34.663 1.00 93.62 89 ILE C C 1
ATOM 2375 O O . ILE C 1 97 ? -23.799 21.244 -35.616 1.00 99.21 89 ILE C O 1
ATOM 2380 N N . GLU C 1 98 ? -24.310 22.715 -33.990 1.00 96.00 90 GLU C N 1
ATOM 2381 C CA . GLU C 1 98 ? -23.252 23.628 -34.383 1.00 98.27 90 GLU C CA 1
ATOM 2382 C C . GLU C 1 98 ? -21.889 23.059 -34.007 1.00 99.58 90 GLU C C 1
ATOM 2383 O O . GLU C 1 98 ? -21.738 22.358 -33.001 1.00 99.48 90 GLU C O 1
ATOM 2389 N N . GLY C 1 99 ? -20.884 23.400 -34.817 1.00 94.33 91 GLY C N 1
ATOM 2390 C CA . GLY C 1 99 ? -19.531 22.951 -34.540 1.00 96.89 91 GLY C CA 1
ATOM 2391 C C . GLY C 1 99 ? -19.035 23.378 -33.173 1.00 102.80 91 GLY C C 1
ATOM 2392 O O . GLY C 1 99 ? -18.281 22.647 -32.526 1.00 107.56 91 GLY C O 1
ATOM 2393 N N . GLY C 1 100 ? -19.445 24.558 -32.716 1.00 102.38 92 GLY C N 1
ATOM 2394 C CA . GLY C 1 100 ? -19.094 25.052 -31.397 1.00 102.49 92 GLY C CA 1
ATOM 2395 C C . GLY C 1 100 ? -19.778 24.363 -30.231 1.00 100.39 92 GLY C C 1
ATOM 2396 O O . GLY C 1 100 ? -19.551 24.760 -29.085 1.00 105.59 92 GLY C O 1
ATOM 2397 N N . ASN C 1 101 ? -20.626 23.365 -30.477 1.00 93.74 93 ASN C N 1
ATOM 2398 C CA . ASN C 1 101 ? -21.275 22.611 -29.409 1.00 89.89 93 ASN C CA 1
ATOM 2399 C C . ASN C 1 101 ? -20.950 21.126 -29.511 1.00 88.49 93 ASN C C 1
ATOM 2400 O O . ASN C 1 101 ? -21.753 20.278 -29.112 1.00 87.80 93 ASN C O 1
ATOM 2405 N N . ILE C 1 102 ? -19.794 20.795 -30.084 1.00 85.18 94 ILE C N 1
ATOM 2406 C CA . ILE C 1 102 ? -19.364 19.412 -30.225 1.00 78.54 94 ILE C CA 1
ATOM 2407 C C . ILE C 1 102 ? -17.957 19.284 -29.664 1.00 81.37 94 ILE C C 1
ATOM 2408 O O . ILE C 1 102 ? -17.048 20.013 -30.083 1.00 83.42 94 ILE C O 1
ATOM 2413 N N . TYR C 1 103 ? -17.780 18.362 -28.721 1.00 74.64 95 TYR C N 1
ATOM 2414 C CA . TYR C 1 103 ? -16.463 17.961 -28.254 1.00 78.77 95 TYR C CA 1
ATOM 2415 C C . TYR C 1 103 ? -16.179 16.548 -28.739 1.00 80.36 95 TYR C C 1
ATOM 2416 O O . TYR C 1 103 ? -17.078 15.703 -28.779 1.00 76.25 95 TYR C O 1
ATOM 2425 N N . LEU C 1 104 ? -14.917 16.280 -29.064 1.00 90.77 96 LEU C N 1
ATOM 2426 C CA . LEU C 1 104 ? -14.492 14.944 -29.457 1.00 92.23 96 LEU C CA 1
ATOM 2427 C C . LEU C 1 104 ? -13.290 14.519 -28.625 1.00 87.48 96 LEU C C 1
ATOM 2428 O O . LEU C 1 104 ? -12.491 15.352 -28.188 1.00 89.39 96 LEU C O 1
ATOM 2433 N N . ASN C 1 105 ? -13.157 13.204 -28.431 1.00 81.07 97 ASN C N 1
ATOM 2434 C CA . ASN C 1 105 ? -12.029 12.611 -27.723 1.00 85.91 97 ASN C CA 1
ATOM 2435 C C . ASN C 1 105 ? -11.465 11.453 -28.532 1.00 81.54 97 ASN C C 1
ATOM 2436 O O . ASN C 1 105 ? -12.211 10.712 -29.179 1.00 81.08 97 ASN C O 1
ATOM 2441 N N . PHE C 1 106 ? -10.140 11.318 -28.508 1.00 76.12 98 PHE C N 1
ATOM 2442 C CA . PHE C 1 106 ? -9.443 10.270 -29.239 1.00 78.68 98 PHE C CA 1
ATOM 2443 C C . PHE C 1 106 ? -8.557 9.486 -28.288 1.00 78.71 98 PHE C C 1
ATOM 2444 O O . PHE C 1 106 ? -7.797 10.076 -27.517 1.00 84.99 98 PHE C O 1
ATOM 2452 N N . THR C 1 107 ? -8.660 8.157 -28.346 1.00 88.03 99 THR C N 1
ATOM 2453 C CA . THR C 1 107 ? -7.995 7.268 -27.399 1.00 89.41 99 THR C CA 1
ATOM 2454 C C . THR C 1 107 ? -7.475 6.056 -28.156 1.00 86.33 99 THR C C 1
ATOM 2455 O O . THR C 1 107 ? -8.253 5.336 -28.789 1.00 87.36 99 THR C O 1
ATOM 2459 N N . GLU C 1 108 ? -6.164 5.845 -28.107 1.00 88.96 100 GLU C N 1
ATOM 2460 C CA . GLU C 1 108 ? -5.557 4.650 -28.671 1.00 94.50 100 GLU C CA 1
ATOM 2461 C C . GLU C 1 108 ? -5.427 3.605 -27.568 1.00 93.03 100 GLU C C 1
ATOM 2462 O O . GLU C 1 108 ? -4.833 3.873 -26.522 1.00 95.13 100 GLU C O 1
ATOM 2464 N N . MET C 1 109 ? -5.949 2.412 -27.815 1.00 87.30 101 MET C N 1
ATOM 2465 C CA . MET C 1 109 ? -5.951 1.353 -26.824 1.00 91.06 101 MET C CA 1
ATOM 2466 C C . MET C 1 109 ? -4.994 0.266 -27.259 1.00 93.42 101 MET C C 1
ATOM 2467 O O . MET C 1 109 ? -4.932 -0.080 -28.437 1.00 92.82 101 MET C O 1
ATOM 2472 N N . THR C 1 110 ? -4.269 -0.291 -26.302 1.00 98.86 102 THR C N 1
ATOM 2473 C CA . THR C 1 110 ? -3.465 -1.451 -26.620 1.00 102.92 102 THR C CA 1
ATOM 2474 C C . THR C 1 110 ? -4.388 -2.641 -26.850 1.00 101.88 102 THR C C 1
ATOM 2475 O O . THR C 1 110 ? -5.514 -2.692 -26.341 1.00 103.79 102 THR C O 1
ATOM 2479 N N . GLY C 1 111 ? -3.927 -3.569 -27.688 1.00 97.83 103 GLY C N 1
ATOM 2480 C CA . GLY C 1 111 ? -4.776 -4.676 -28.088 1.00 98.61 103 GLY C CA 1
ATOM 2481 C C . GLY C 1 111 ? -5.257 -5.505 -26.917 1.00 97.32 103 GLY C C 1
ATOM 2482 O O . GLY C 1 111 ? -6.420 -5.914 -26.873 1.00 99.63 103 GLY C O 1
ATOM 2483 N N . ASN C 1 112 ? -4.371 -5.760 -25.949 1.00 96.05 104 ASN C N 1
ATOM 2484 C CA . ASN C 1 112 ? -4.761 -6.564 -24.793 1.00 102.77 104 ASN C CA 1
ATOM 2485 C C . ASN C 1 112 ? -5.927 -5.931 -24.036 1.00 99.53 104 ASN C C 1
ATOM 2486 O O . ASN C 1 112 ? -6.701 -6.647 -23.389 1.00 99.25 104 ASN C O 1
ATOM 2491 N N . ASN C 1 113 ? -6.082 -4.605 -24.113 1.00 96.98 105 ASN C N 1
ATOM 2492 C CA . ASN C 1 113 ? -7.249 -3.930 -23.560 1.00 90.51 105 ASN C CA 1
ATOM 2493 C C . ASN C 1 113 ? -8.337 -3.681 -24.602 1.00 90.01 105 ASN C C 1
ATOM 2494 O O . ASN C 1 113 ? -9.116 -2.730 -24.458 1.00 79.81 105 ASN C O 1
ATOM 2499 N N . TRP C 1 114 ? -8.436 -4.534 -25.623 1.00 97.02 106 TRP C N 1
ATOM 2500 C CA . TRP C 1 114 ? -9.483 -4.442 -26.636 1.00 87.57 106 TRP C CA 1
ATOM 2501 C C . TRP C 1 114 ? -10.140 -5.802 -26.805 1.00 83.40 106 TRP C C 1
ATOM 2502 O O . TRP C 1 114 ? -9.497 -6.755 -27.262 1.00 83.00 106 TRP C O 1
ATOM 2513 N N . GLY C 1 115 ? -11.421 -5.880 -26.463 1.00 79.61 107 GLY C N 1
ATOM 2514 C CA . GLY C 1 115 ? -12.169 -7.119 -26.522 1.00 79.07 107 GLY C CA 1
ATOM 2515 C C . GLY C 1 115 ? -13.110 -7.170 -27.710 1.00 82.12 107 GLY C C 1
ATOM 2516 O O . GLY C 1 115 ? -13.698 -6.162 -28.102 1.00 80.59 107 GLY C O 1
ATOM 2517 N N . TYR C 1 116 ? -13.266 -8.376 -28.261 1.00 86.65 108 TYR C N 1
ATOM 2518 C CA . TYR C 1 116 ? -14.102 -8.608 -29.434 1.00 83.85 108 TYR C CA 1
ATOM 2519 C C . TYR C 1 116 ? -14.385 -10.091 -29.633 1.00 86.70 108 TYR C C 1
ATOM 2520 O O . TYR C 1 116 ? -13.454 -10.903 -29.639 1.00 88.93 108 TYR C O 1
ATOM 2529 N N . ASP C 1 117 ? -15.664 -10.454 -29.751 1.00 79.91 109 ASP C N 1
ATOM 2530 C CA . ASP C 1 117 ? -16.086 -11.819 -30.085 1.00 83.67 109 ASP C CA 1
ATOM 2531 C C . ASP C 1 117 ? -15.455 -12.850 -29.149 1.00 85.08 109 ASP C C 1
ATOM 2532 O O . ASP C 1 117 ? -14.730 -13.754 -29.568 1.00 78.72 109 ASP C O 1
ATOM 2537 N N . HIS C 1 118 ? -15.738 -12.677 -27.857 1.00 87.71 110 HIS C N 1
ATOM 2538 C CA . HIS C 1 118 ? -15.370 -13.560 -26.750 1.00 82.74 110 HIS C CA 1
ATOM 2539 C C . HIS C 1 118 ? -13.879 -13.562 -26.454 1.00 86.17 110 HIS C C 1
ATOM 2540 O O . HIS C 1 118 ? -13.449 -14.301 -25.563 1.00 85.80 110 HIS C O 1
ATOM 2547 N N . SER C 1 119 ? -13.072 -12.773 -27.159 1.00 89.92 111 SER C N 1
ATOM 2548 C CA . SER C 1 119 ? -11.629 -12.788 -26.949 1.00 89.69 111 SER C CA 1
ATOM 2549 C C . SER C 1 119 ? -11.098 -11.357 -26.983 1.00 85.27 111 SER C C 1
ATOM 2550 O O . SER C 1 119 ? -11.854 -10.378 -26.996 1.00 82.28 111 SER C O 1
ATOM 2553 N N . THR C 1 120 ? -9.775 -11.256 -26.989 1.00 96.27 112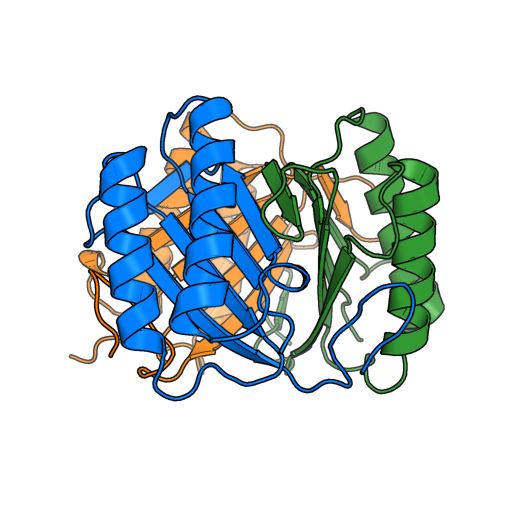 THR C N 1
ATOM 2554 C CA . THR C 1 120 ? -9.020 -10.015 -26.962 1.00 108.95 112 THR C CA 1
ATOM 2555 C C . THR C 1 120 ? -8.001 -10.030 -28.098 1.00 114.85 112 THR C C 1
ATOM 2556 O O . THR C 1 120 ? -7.863 -11.021 -28.820 1.00 118.11 112 THR C O 1
ATOM 2560 N N . PHE C 1 121 ? -7.251 -8.938 -28.237 1.00 122.12 113 PHE C N 1
ATOM 2561 C CA . PHE C 1 121 ? -6.214 -8.863 -29.263 1.00 127.27 113 PHE C CA 1
ATOM 2562 C C . PHE C 1 121 ? -4.820 -8.824 -28.652 1.00 133.47 113 PHE C C 1
ATOM 2563 O O . PHE C 1 121 ? -4.202 -9.870 -28.449 1.00 139.94 113 PHE C O 1
#